Protein AF-A0A925ZCJ2-F1 (afdb_monomer_lite)

Radius of gyration: 28.75 Å; chains: 1; bounding box: 56×49×77 Å

Structure (mmCIF, N/CA/C/O backbone):
data_AF-A0A925ZCJ2-F1
#
_entry.id   AF-A0A925ZCJ2-F1
#
loop_
_atom_site.group_PDB
_atom_site.id
_atom_site.type_symbol
_atom_site.label_atom_id
_atom_site.label_alt_id
_atom_site.label_comp_id
_atom_site.label_asym_id
_atom_site.label_entity_id
_atom_site.label_seq_id
_atom_site.pdbx_PDB_ins_code
_atom_site.Cartn_x
_atom_site.Cartn_y
_atom_site.Cartn_z
_atom_site.occupancy
_atom_site.B_iso_or_equiv
_atom_site.auth_seq_id
_atom_site.auth_comp_id
_atom_site.auth_asym_id
_atom_site.auth_atom_id
_atom_site.pdbx_PDB_model_num
ATOM 1 N N . MET A 1 1 ? 14.638 24.422 -29.927 1.00 59.47 1 MET A N 1
ATOM 2 C CA . MET A 1 1 ? 13.728 24.172 -28.783 1.00 59.47 1 MET A CA 1
ATOM 3 C C . MET A 1 1 ? 13.793 22.685 -28.442 1.00 59.47 1 MET A C 1
ATOM 5 O O . MET A 1 1 ? 13.701 21.892 -29.363 1.00 59.47 1 MET A O 1
ATOM 9 N N . ALA A 1 2 ? 14.030 22.283 -27.188 1.00 73.12 2 ALA A N 1
ATOM 10 C CA . ALA A 1 2 ? 14.124 20.857 -26.833 1.00 73.12 2 ALA A CA 1
ATOM 11 C C . ALA A 1 2 ? 12.734 20.198 -26.774 1.00 73.12 2 ALA A C 1
ATOM 13 O O . ALA A 1 2 ? 11.777 20.818 -26.302 1.00 73.12 2 ALA A O 1
ATOM 14 N N . LEU A 1 3 ? 12.613 18.951 -27.239 1.00 74.00 3 LEU A N 1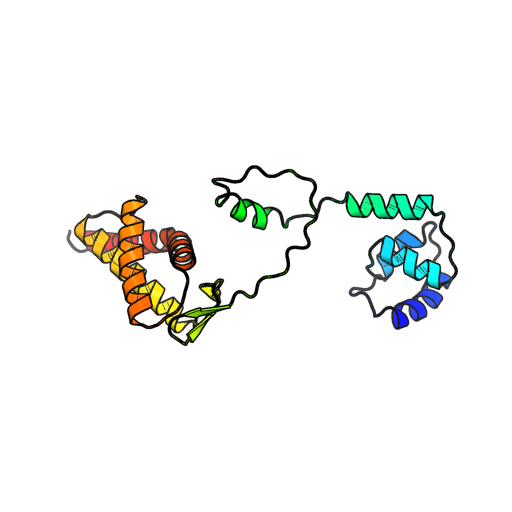
ATOM 15 C CA . LEU A 1 3 ? 11.340 18.230 -27.234 1.00 74.00 3 LEU A CA 1
ATOM 16 C C . LEU A 1 3 ? 10.954 17.793 -25.815 1.00 74.00 3 LEU A C 1
ATOM 18 O O . LEU A 1 3 ? 11.765 17.249 -25.070 1.00 74.00 3 LEU A O 1
ATOM 22 N N . LYS A 1 4 ? 9.675 17.980 -25.460 1.00 72.69 4 LYS A N 1
ATOM 23 C CA . LYS A 1 4 ? 9.116 17.566 -24.157 1.00 72.69 4 LYS A CA 1
ATOM 24 C C . LYS A 1 4 ? 8.968 16.045 -24.017 1.00 72.69 4 LYS A C 1
ATOM 26 O O . LYS A 1 4 ? 8.932 15.538 -22.901 1.00 72.69 4 LYS A O 1
ATOM 31 N N . LYS A 1 5 ? 8.835 15.320 -25.134 1.00 83.44 5 LYS A N 1
ATOM 32 C CA . LYS A 1 5 ? 8.698 13.857 -25.184 1.00 83.44 5 LYS A CA 1
ATOM 33 C C . LYS A 1 5 ? 9.512 13.298 -26.346 1.00 83.44 5 LYS A C 1
ATOM 35 O O . LYS A 1 5 ? 9.531 13.893 -27.422 1.00 83.44 5 LYS A O 1
ATOM 40 N N . THR A 1 6 ? 10.136 12.144 -26.136 1.00 87.88 6 THR A N 1
ATOM 41 C CA . THR A 1 6 ? 10.917 11.448 -27.162 1.00 87.88 6 THR A CA 1
ATOM 42 C C . THR A 1 6 ? 9.988 10.868 -28.243 1.00 87.88 6 THR A C 1
ATOM 44 O O . THR A 1 6 ? 9.155 10.018 -27.923 1.00 87.88 6 THR A O 1
ATOM 47 N N . PRO A 1 7 ? 10.104 11.282 -29.520 1.00 87.88 7 PRO A N 1
ATOM 48 C CA . PRO A 1 7 ? 9.299 10.724 -30.607 1.00 87.88 7 PRO A CA 1
ATOM 49 C C . PRO A 1 7 ? 9.749 9.295 -30.972 1.00 87.88 7 PRO A C 1
ATOM 51 O O . PRO A 1 7 ? 10.899 8.943 -30.697 1.00 87.88 7 PRO A O 1
ATOM 54 N N . PRO A 1 8 ? 8.902 8.475 -31.630 1.00 92.12 8 PRO A N 1
ATOM 55 C CA . PRO A 1 8 ? 9.281 7.150 -32.133 1.00 92.12 8 PRO A CA 1
ATOM 56 C C . PRO A 1 8 ? 10.523 7.195 -33.035 1.00 92.12 8 PRO A C 1
ATOM 58 O O . PRO A 1 8 ? 10.727 8.172 -33.754 1.00 92.12 8 PRO A O 1
ATOM 61 N N . ARG A 1 9 ? 11.342 6.133 -33.021 1.00 89.81 9 ARG A N 1
ATOM 62 C CA . ARG A 1 9 ? 12.686 6.120 -33.637 1.00 89.81 9 ARG A CA 1
ATOM 63 C C . ARG A 1 9 ? 12.694 6.528 -35.113 1.00 89.81 9 ARG A C 1
ATOM 65 O O . ARG A 1 9 ? 13.485 7.381 -35.483 1.00 89.81 9 ARG A O 1
ATOM 72 N N . ILE A 1 10 ? 11.777 6.000 -35.925 1.00 90.69 10 ILE A N 1
ATOM 73 C CA . ILE A 1 10 ? 11.681 6.321 -37.363 1.00 90.69 10 ILE A CA 1
ATOM 74 C C . ILE A 1 10 ? 11.451 7.824 -37.579 1.00 90.69 10 ILE A C 1
ATOM 76 O O . ILE A 1 10 ? 12.221 8.488 -38.270 1.00 90.69 10 ILE A O 1
ATOM 80 N N . LYS A 1 11 ? 10.440 8.385 -36.905 1.00 90.69 11 LYS A N 1
ATOM 81 C CA . LYS A 1 11 ? 10.115 9.818 -36.969 1.00 90.69 11 LYS A CA 1
ATOM 82 C C . LYS A 1 11 ? 11.255 10.682 -36.421 1.00 90.69 11 LYS A C 1
ATOM 84 O O . LYS A 1 11 ? 11.536 11.756 -36.941 1.00 90.69 11 LYS A O 1
ATOM 89 N N . ARG A 1 12 ? 11.942 10.200 -35.383 1.00 94.06 12 ARG A N 1
ATOM 90 C CA . ARG A 1 12 ? 13.103 10.866 -34.788 1.00 94.06 12 ARG A CA 1
ATOM 91 C C . ARG A 1 12 ? 14.279 10.957 -35.758 1.00 94.06 12 ARG A C 1
ATOM 93 O O . ARG A 1 12 ? 14.866 12.024 -35.850 1.00 94.06 12 ARG A O 1
ATOM 100 N N . LEU A 1 13 ? 14.583 9.892 -36.502 1.00 92.94 13 LEU A N 1
ATOM 101 C CA . LEU A 1 13 ? 15.662 9.874 -37.498 1.00 92.94 13 LEU A CA 1
ATOM 102 C C . LEU A 1 13 ? 15.383 10.818 -38.680 1.00 92.94 13 LEU A C 1
ATOM 104 O O . LEU A 1 13 ? 16.304 11.444 -39.192 1.00 92.94 13 LEU A O 1
ATOM 108 N N . GLN A 1 14 ? 14.119 10.979 -39.083 1.00 92.00 14 GLN A N 1
ATOM 109 C CA . GLN A 1 14 ? 13.734 11.965 -40.102 1.00 92.00 14 GLN A CA 1
ATOM 110 C C . GLN A 1 14 ? 13.961 13.402 -39.609 1.00 92.00 14 GLN A C 1
ATOM 112 O O . GLN A 1 14 ? 14.621 14.191 -40.280 1.00 92.00 14 GLN A O 1
ATOM 117 N N . LEU A 1 15 ? 13.481 13.722 -38.402 1.00 92.25 15 LEU A N 1
ATOM 118 C CA . LEU A 1 15 ? 13.689 15.034 -37.775 1.00 92.25 15 LEU A CA 1
ATOM 119 C C . LEU A 1 15 ? 15.168 15.308 -37.480 1.00 92.25 15 LEU A C 1
ATOM 121 O O . LEU A 1 15 ? 15.615 16.449 -37.543 1.00 92.25 15 LEU A O 1
ATOM 125 N N . ALA A 1 16 ? 15.924 14.261 -37.158 1.00 93.25 16 ALA A N 1
ATOM 126 C CA . ALA A 1 16 ? 17.346 14.336 -36.885 1.00 93.25 16 ALA A CA 1
ATOM 127 C C . ALA A 1 16 ? 18.136 14.866 -38.074 1.00 93.25 16 ALA A C 1
ATOM 129 O O . ALA A 1 16 ? 18.959 15.744 -37.870 1.00 93.25 16 ALA A O 1
ATOM 130 N N . LYS A 1 17 ? 17.861 14.396 -39.296 1.00 92.56 17 LYS A N 1
ATOM 131 C CA . LYS A 1 17 ? 18.559 14.870 -40.503 1.00 92.56 17 LYS A CA 1
ATOM 132 C C . LYS A 1 17 ? 18.449 16.389 -40.666 1.00 92.56 17 LYS A C 1
ATOM 134 O O . LYS A 1 17 ? 19.455 17.055 -40.870 1.00 92.56 17 LYS A O 1
ATOM 139 N N . ILE A 1 18 ? 17.241 16.924 -40.482 1.00 92.06 18 ILE A N 1
ATOM 140 C CA . ILE A 1 18 ? 16.954 18.366 -40.561 1.00 92.06 18 ILE A CA 1
ATOM 141 C C . ILE A 1 18 ? 17.614 19.119 -39.399 1.00 92.06 18 ILE A C 1
ATOM 143 O O . ILE A 1 18 ? 18.181 20.193 -39.568 1.00 92.06 18 ILE A O 1
ATOM 147 N N . TRP A 1 19 ? 17.543 18.562 -38.191 1.00 93.69 19 TRP A N 1
ATOM 148 C CA . TRP A 1 19 ? 18.105 19.214 -37.014 1.00 93.69 19 TRP A CA 1
ATOM 149 C C . TRP A 1 19 ? 19.635 19.281 -37.067 1.00 93.69 19 TRP A C 1
ATOM 151 O O . TRP A 1 19 ? 20.215 20.316 -36.748 1.00 93.69 19 TRP A O 1
ATOM 161 N N . ILE A 1 20 ? 20.277 18.203 -37.516 1.00 91.88 20 ILE A N 1
ATOM 162 C CA . ILE A 1 20 ? 21.730 18.089 -37.650 1.00 91.88 20 ILE A CA 1
ATOM 163 C C . ILE A 1 20 ? 22.272 19.134 -38.628 1.00 91.88 20 ILE A C 1
ATOM 165 O O . ILE A 1 20 ? 23.260 19.780 -38.304 1.00 91.88 20 ILE A O 1
ATOM 169 N N . SER A 1 21 ? 21.600 19.384 -39.760 1.00 90.69 21 SER A N 1
ATOM 170 C CA . SER A 1 21 ? 22.031 20.433 -40.701 1.00 90.69 21 SER A CA 1
ATOM 171 C C . SER A 1 21 ? 21.962 21.847 -40.116 1.00 90.69 21 SER A C 1
ATOM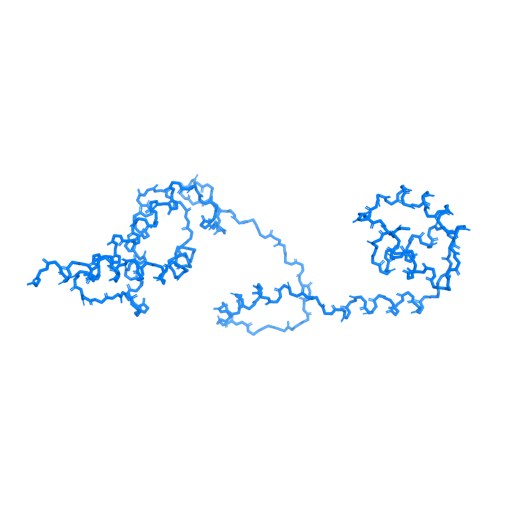 173 O O . SER A 1 21 ? 22.625 22.750 -40.608 1.00 90.69 21 SER A O 1
ATOM 175 N N . THR A 1 22 ? 21.169 22.049 -39.061 1.00 92.06 22 THR A N 1
ATOM 176 C CA . THR A 1 22 ? 21.052 23.334 -38.348 1.00 92.06 22 THR A CA 1
ATOM 177 C C . THR A 1 22 ? 21.878 23.393 -37.060 1.00 92.06 22 THR A C 1
ATOM 179 O O . THR A 1 22 ? 21.855 24.402 -36.356 1.00 92.06 22 THR A O 1
ATOM 182 N N . TYR A 1 23 ? 22.572 22.311 -36.700 1.00 92.50 23 TYR A N 1
ATOM 183 C CA . TYR A 1 23 ? 23.291 22.205 -35.437 1.00 92.50 23 TYR A CA 1
ATOM 184 C C . TYR A 1 23 ? 24.724 22.728 -35.571 1.00 92.50 23 TYR A C 1
ATOM 186 O O . TYR A 1 23 ? 25.519 22.191 -36.330 1.00 92.50 23 TYR A O 1
ATOM 194 N N . THR A 1 24 ? 25.066 23.749 -34.785 1.00 90.38 24 THR A N 1
ATOM 195 C CA . THR A 1 24 ? 26.381 24.420 -34.804 1.00 90.38 24 THR A CA 1
ATOM 196 C C . THR A 1 24 ? 27.246 24.111 -33.577 1.00 90.38 24 THR A C 1
ATOM 198 O O . THR A 1 24 ? 28.268 24.753 -33.358 1.00 90.38 24 THR A O 1
ATOM 201 N N . GLY A 1 25 ? 26.826 23.169 -32.727 1.00 88.44 25 GLY A N 1
ATOM 202 C CA . GLY A 1 25 ? 27.555 22.832 -31.505 1.00 88.44 25 GLY A CA 1
ATOM 203 C C . GLY A 1 25 ? 28.652 21.789 -31.722 1.00 88.44 25 GLY A C 1
ATOM 204 O O . GLY A 1 25 ? 28.561 20.945 -32.605 1.00 88.44 25 GLY A O 1
ATOM 205 N N . GLU A 1 26 ? 29.659 21.808 -30.852 1.00 87.62 26 GLU A N 1
ATOM 206 C CA . GLU A 1 26 ? 30.828 20.919 -30.929 1.00 87.62 26 GLU A CA 1
ATOM 207 C C . GLU A 1 26 ? 30.498 19.456 -30.579 1.00 87.62 26 GLU A C 1
ATOM 209 O O . GLU A 1 26 ? 30.944 18.521 -31.238 1.00 87.62 26 GLU A O 1
ATOM 214 N N . ASN A 1 27 ? 29.662 19.225 -29.558 1.00 91.44 27 ASN A N 1
ATOM 215 C CA . ASN A 1 27 ? 29.336 17.873 -29.098 1.00 91.44 27 ASN A CA 1
ATOM 216 C C . ASN A 1 27 ? 27.945 17.428 -29.562 1.00 91.44 27 ASN A C 1
ATOM 218 O O . ASN A 1 27 ? 26.940 17.604 -28.857 1.00 91.44 27 ASN A O 1
ATOM 222 N N . ILE A 1 28 ? 27.907 16.779 -30.727 1.00 91.06 28 ILE A N 1
ATOM 223 C CA . ILE A 1 28 ? 26.666 16.321 -31.355 1.00 91.06 28 ILE A CA 1
ATOM 224 C C . ILE A 1 28 ? 25.881 15.327 -30.492 1.00 91.06 28 ILE A C 1
ATOM 226 O O . ILE A 1 28 ? 24.660 15.428 -30.416 1.00 91.06 28 ILE A O 1
ATOM 230 N N . VAL A 1 29 ? 26.543 14.437 -29.745 1.00 91.56 29 VAL A N 1
ATOM 231 C CA . VAL A 1 29 ? 25.878 13.457 -28.865 1.00 91.56 29 VAL A CA 1
ATOM 232 C C . VAL A 1 29 ? 25.142 14.162 -27.725 1.00 91.56 29 VAL A C 1
ATOM 234 O O . VAL A 1 29 ? 23.976 13.868 -27.444 1.00 91.56 29 VAL A O 1
ATOM 237 N N . LYS A 1 30 ? 25.797 15.138 -27.086 1.00 92.69 30 LYS A N 1
ATOM 238 C CA . LYS A 1 30 ? 25.223 15.950 -26.004 1.00 92.69 30 LYS A CA 1
ATOM 239 C C . LYS A 1 30 ? 24.071 16.814 -26.516 1.00 92.69 30 LYS A C 1
ATOM 241 O O . LYS A 1 30 ? 23.025 16.879 -25.862 1.00 92.69 30 LYS A O 1
ATOM 246 N N . GLY A 1 31 ? 24.244 17.444 -27.678 1.00 92.38 31 GLY A N 1
ATOM 247 C CA . GLY A 1 31 ? 23.210 18.240 -28.337 1.00 92.38 31 GLY A CA 1
ATOM 248 C C . GLY A 1 31 ? 21.986 17.402 -28.701 1.00 92.38 31 GLY A C 1
ATOM 249 O O . GLY A 1 31 ? 20.870 17.730 -28.298 1.00 92.38 31 GLY A O 1
ATOM 250 N N . TYR A 1 32 ? 22.204 16.275 -29.374 1.00 93.75 32 TYR A N 1
ATOM 251 C CA . TYR A 1 32 ? 21.161 15.363 -29.836 1.00 93.75 32 TYR A CA 1
ATOM 252 C C . TYR A 1 32 ? 20.366 14.775 -28.671 1.00 93.75 32 TYR A C 1
ATOM 254 O O . TYR A 1 32 ? 19.132 14.811 -28.656 1.00 93.75 32 TYR A O 1
ATOM 262 N N . LYS A 1 33 ? 21.074 14.311 -27.633 1.00 93.62 33 LYS A N 1
ATOM 263 C CA . LYS A 1 33 ? 20.476 13.842 -26.382 1.00 93.62 33 LYS A CA 1
ATOM 264 C C . LYS A 1 33 ? 19.534 14.886 -25.786 1.00 93.62 33 LYS A C 1
ATOM 266 O O . LYS A 1 33 ? 18.423 14.544 -25.381 1.00 93.62 33 LYS A O 1
ATOM 271 N N . LYS A 1 34 ? 19.983 16.141 -25.708 1.00 91.81 34 LYS A N 1
ATOM 272 C CA . LYS A 1 34 ? 19.203 17.245 -25.136 1.00 91.81 34 LYS A CA 1
ATOM 273 C C . LYS A 1 34 ? 18.008 17.599 -26.019 1.00 91.81 34 LYS A C 1
ATOM 275 O O . LYS A 1 34 ? 16.929 17.854 -25.495 1.00 91.81 34 LYS A O 1
ATOM 280 N N . HIS A 1 35 ? 18.184 17.589 -27.337 1.00 90.06 35 HIS A N 1
ATOM 281 C CA . HIS A 1 35 ? 17.141 17.949 -28.290 1.00 90.06 35 HIS A CA 1
ATOM 282 C C . HIS A 1 35 ? 15.998 16.922 -28.330 1.00 90.06 35 HIS A C 1
ATOM 284 O O . HIS A 1 35 ? 14.829 17.308 -28.335 1.00 90.06 35 HIS A O 1
ATOM 290 N N . PHE A 1 36 ? 16.326 15.626 -28.283 1.00 92.12 36 PHE A N 1
ATOM 291 C CA . PHE A 1 36 ? 15.362 14.521 -28.383 1.00 92.12 36 PHE A CA 1
ATOM 292 C C . PHE A 1 36 ? 15.027 13.829 -27.050 1.00 92.12 36 PHE A C 1
ATOM 294 O O . PHE A 1 36 ? 14.306 12.827 -27.046 1.00 92.12 36 PHE A O 1
ATOM 301 N N . ALA A 1 37 ? 15.525 14.353 -25.926 1.00 89.00 37 ALA A N 1
ATOM 302 C CA . ALA A 1 37 ? 15.328 13.804 -24.582 1.00 89.00 37 ALA A CA 1
ATOM 303 C C . ALA A 1 37 ? 15.716 12.312 -24.466 1.00 89.00 37 ALA A C 1
ATOM 305 O O . ALA A 1 37 ? 14.941 11.489 -23.986 1.00 89.00 37 ALA A O 1
ATOM 306 N N . LEU A 1 38 ? 16.909 11.947 -24.946 1.00 90.06 38 LEU A N 1
ATOM 307 C CA . LEU A 1 38 ? 17.404 10.562 -24.952 1.00 90.06 38 LEU A CA 1
ATOM 308 C C . LEU A 1 38 ? 18.366 10.256 -23.790 1.00 90.06 38 LEU A C 1
ATOM 310 O O . LEU A 1 38 ? 18.769 11.128 -23.017 1.00 90.06 38 LEU A O 1
ATOM 314 N N . THR A 1 39 ? 18.768 8.991 -23.671 1.00 90.12 39 THR A N 1
ATOM 315 C CA . THR A 1 39 ? 19.992 8.614 -22.948 1.00 90.12 39 THR A CA 1
ATOM 316 C C . THR A 1 39 ? 21.216 8.839 -23.848 1.00 90.12 39 THR A C 1
ATOM 318 O O . THR A 1 39 ? 21.068 8.844 -25.073 1.00 90.12 39 THR A O 1
ATOM 321 N N . PRO A 1 40 ? 22.431 9.020 -23.292 1.00 89.88 40 PRO A N 1
ATOM 322 C CA . PRO A 1 40 ? 23.661 9.133 -24.084 1.00 89.88 40 PRO A CA 1
ATOM 323 C C . PRO A 1 40 ? 23.836 7.972 -25.072 1.00 89.88 40 PRO A C 1
ATOM 325 O O . PRO A 1 40 ? 24.052 8.200 -26.257 1.00 89.88 40 PRO A O 1
ATOM 328 N N . LEU A 1 41 ? 23.613 6.735 -24.614 1.00 90.25 41 LEU A N 1
ATOM 329 C CA . LEU A 1 41 ? 23.671 5.537 -25.458 1.00 90.25 41 LEU A CA 1
ATOM 330 C C . LEU A 1 41 ? 22.601 5.525 -26.556 1.00 90.25 41 LEU A C 1
ATOM 332 O O . LEU A 1 41 ? 22.853 5.053 -27.662 1.00 90.25 41 LEU A O 1
ATOM 336 N N . GLY A 1 42 ? 21.401 6.035 -26.266 1.00 90.75 42 GLY A N 1
ATOM 337 C CA . GLY A 1 42 ? 20.334 6.157 -27.258 1.00 90.75 42 GLY A CA 1
ATOM 338 C C . GLY A 1 42 ? 20.672 7.164 -28.358 1.00 90.75 42 GLY A C 1
ATOM 339 O O . GLY A 1 42 ? 20.398 6.898 -29.523 1.00 90.75 42 GLY A O 1
ATOM 340 N N . ALA A 1 43 ? 21.303 8.284 -27.996 1.00 92.94 43 ALA A N 1
ATOM 341 C CA . ALA A 1 43 ? 21.765 9.284 -28.955 1.00 92.94 43 ALA A CA 1
ATOM 342 C C . ALA A 1 43 ? 22.869 8.729 -29.869 1.00 92.94 43 ALA A C 1
ATOM 344 O O . ALA A 1 43 ? 22.767 8.871 -31.082 1.00 92.94 43 ALA A O 1
ATOM 345 N N . ILE A 1 44 ? 23.862 8.030 -29.307 1.00 92.50 44 ILE A N 1
ATOM 346 C CA . ILE A 1 44 ? 24.949 7.398 -30.076 1.00 92.50 44 ILE A CA 1
ATOM 347 C C . ILE A 1 44 ? 24.392 6.405 -31.102 1.00 92.50 44 ILE A C 1
ATOM 349 O O . ILE A 1 44 ? 24.723 6.493 -32.277 1.00 92.50 44 ILE A O 1
ATOM 353 N N . LYS A 1 45 ? 23.484 5.510 -30.691 1.00 92.44 45 LYS A N 1
ATOM 354 C CA . LYS A 1 45 ? 22.879 4.520 -31.600 1.00 92.44 45 LYS A CA 1
ATOM 355 C C . LYS A 1 45 ? 22.100 5.150 -32.752 1.00 92.44 45 LYS A C 1
ATOM 357 O O . LYS A 1 45 ? 22.022 4.564 -33.825 1.00 92.44 45 LYS A O 1
ATOM 362 N N . ASP A 1 46 ? 21.443 6.280 -32.519 1.00 92.12 46 ASP A N 1
ATOM 363 C CA . ASP A 1 46 ? 20.709 6.980 -33.575 1.00 92.12 46 ASP A CA 1
ATOM 364 C C . ASP A 1 46 ? 21.655 7.726 -34.518 1.00 92.12 46 ASP A C 1
ATOM 366 O O . ASP A 1 46 ? 21.421 7.727 -35.721 1.00 92.12 46 ASP A O 1
ATOM 370 N N . LEU A 1 47 ? 22.741 8.296 -33.996 1.00 92.75 47 LEU A N 1
ATOM 371 C CA . LEU A 1 47 ? 23.777 8.945 -34.798 1.00 92.75 47 LEU A CA 1
ATOM 372 C C . LEU A 1 47 ? 24.561 7.926 -35.646 1.00 92.75 47 LEU A C 1
ATOM 374 O O . LEU A 1 47 ? 24.795 8.190 -36.820 1.00 92.75 47 LEU A O 1
ATOM 378 N N . GLN A 1 48 ? 24.840 6.727 -35.124 1.00 93.56 48 GLN A N 1
ATOM 379 C CA . GLN A 1 48 ? 25.414 5.617 -35.901 1.00 93.56 48 GLN A CA 1
ATOM 380 C C . GLN A 1 48 ? 24.525 5.213 -37.084 1.00 93.56 48 GLN A C 1
ATOM 382 O O . GLN A 1 48 ? 25.016 5.024 -38.191 1.00 93.56 48 GLN A O 1
ATOM 387 N N . LEU A 1 49 ? 23.200 5.154 -36.894 1.00 91.25 49 LEU A N 1
ATOM 388 C CA . LEU A 1 49 ? 22.258 4.890 -37.994 1.00 91.25 49 LEU A CA 1
ATOM 389 C C . LEU A 1 49 ? 22.208 6.009 -39.044 1.00 91.25 49 LEU A C 1
ATOM 391 O O . LEU A 1 49 ? 21.716 5.788 -40.148 1.00 91.25 49 LEU A O 1
ATOM 395 N N . LEU A 1 50 ? 22.662 7.210 -38.693 1.00 89.75 50 LEU A N 1
ATOM 396 C CA . LEU A 1 50 ? 22.761 8.354 -39.595 1.00 89.75 50 LEU A CA 1
ATOM 397 C C . LEU A 1 50 ? 24.155 8.476 -40.230 1.00 89.75 50 LEU A C 1
ATOM 399 O O . LEU A 1 50 ? 24.379 9.432 -40.966 1.00 89.75 50 LEU A O 1
ATOM 403 N N . GLY A 1 51 ? 25.052 7.515 -39.976 1.00 90.00 51 GLY A N 1
ATOM 404 C CA . GLY A 1 51 ? 26.389 7.449 -40.568 1.00 90.00 51 GLY A CA 1
ATOM 405 C C . GLY A 1 51 ? 27.490 8.138 -39.760 1.00 90.00 51 GLY A C 1
ATOM 406 O O . GLY A 1 51 ? 28.566 8.361 -40.296 1.00 90.00 51 GLY A O 1
ATOM 407 N N . TYR A 1 52 ? 27.247 8.492 -38.493 1.00 90.69 52 TYR A N 1
ATOM 408 C CA . TYR A 1 52 ? 28.290 9.039 -37.621 1.00 90.69 52 TYR A CA 1
ATOM 409 C C . TYR A 1 52 ? 29.076 7.923 -36.942 1.00 90.69 52 TYR A C 1
ATOM 411 O O . TYR A 1 52 ? 28.505 7.089 -36.231 1.00 90.69 52 TYR A O 1
ATOM 419 N N . GLU A 1 53 ? 30.392 7.956 -37.109 1.00 86.94 53 GLU A N 1
ATOM 420 C CA . GLU A 1 53 ? 31.304 7.025 -36.459 1.00 86.94 53 GLU A CA 1
ATOM 421 C C . GLU A 1 53 ? 31.739 7.560 -35.092 1.00 86.94 53 GLU A C 1
ATOM 423 O O . GLU A 1 53 ? 32.000 8.749 -34.905 1.00 86.94 53 GLU A O 1
ATOM 428 N N . PHE A 1 54 ? 31.790 6.662 -34.112 1.00 88.56 54 PHE A N 1
ATOM 429 C CA . PHE A 1 54 ? 32.283 6.936 -32.768 1.00 88.56 54 PHE A CA 1
ATOM 430 C C . PHE A 1 54 ? 33.314 5.871 -32.431 1.00 88.56 54 PHE A C 1
ATOM 432 O O . PHE A 1 54 ? 33.091 4.700 -32.739 1.00 88.56 54 PHE A O 1
ATOM 439 N N . THR A 1 55 ? 34.404 6.260 -31.772 1.00 89.25 55 THR A N 1
ATOM 440 C CA . THR A 1 55 ? 35.411 5.300 -31.315 1.00 89.25 55 THR A CA 1
ATOM 441 C C . THR A 1 55 ? 34.794 4.325 -30.316 1.00 89.25 55 THR A C 1
ATOM 443 O O . THR A 1 55 ? 33.972 4.706 -29.475 1.00 89.25 55 THR A O 1
ATOM 446 N N . GLU A 1 56 ? 35.175 3.051 -30.404 1.00 82.50 56 GLU A N 1
ATOM 447 C CA . GLU A 1 56 ? 34.650 2.007 -29.516 1.00 82.50 56 GLU A CA 1
ATOM 448 C C . GLU A 1 56 ? 34.922 2.343 -28.046 1.00 82.50 56 GLU A C 1
ATOM 450 O O . GLU A 1 56 ? 34.013 2.260 -27.218 1.00 82.50 56 GLU A O 1
ATOM 455 N N . GLU A 1 57 ? 36.108 2.883 -27.757 1.00 86.56 57 GLU A N 1
ATOM 456 C CA . GLU A 1 57 ? 36.499 3.394 -26.440 1.00 86.56 57 GLU A CA 1
ATOM 457 C C . GLU A 1 57 ? 35.525 4.457 -25.909 1.00 86.56 57 GLU A C 1
ATOM 459 O O . GLU A 1 57 ? 35.091 4.402 -24.757 1.00 86.56 57 GLU A O 1
ATOM 464 N N . TYR A 1 58 ? 35.118 5.414 -26.749 1.00 88.25 58 TYR A N 1
ATOM 465 C CA . TYR A 1 58 ? 34.164 6.454 -26.361 1.00 88.25 58 TYR A CA 1
ATOM 466 C C . TYR A 1 58 ? 32.789 5.858 -26.042 1.00 88.25 58 TYR A C 1
ATOM 468 O O . TYR A 1 58 ? 32.148 6.219 -25.050 1.00 88.25 58 TYR A O 1
ATOM 476 N N . VAL A 1 59 ? 32.333 4.903 -26.853 1.00 86.62 59 VAL A N 1
ATOM 477 C CA . VAL A 1 59 ? 31.062 4.208 -26.623 1.00 86.62 59 VAL A CA 1
ATOM 478 C C . VAL A 1 59 ? 31.105 3.419 -25.312 1.00 86.62 59 VAL A C 1
ATOM 480 O O . VAL A 1 59 ? 30.122 3.418 -24.564 1.00 86.62 59 VAL A O 1
ATOM 483 N N . GLU A 1 60 ? 32.224 2.772 -25.002 1.00 86.12 60 GLU A N 1
ATOM 484 C CA . GLU A 1 60 ? 32.426 2.027 -23.759 1.00 86.12 60 GLU A CA 1
ATOM 485 C C . GLU A 1 60 ? 32.476 2.925 -22.526 1.00 86.12 60 GLU A C 1
ATOM 487 O O . GLU A 1 60 ? 31.766 2.652 -21.557 1.00 86.12 60 GLU A O 1
ATOM 492 N N . GLN A 1 61 ? 33.191 4.049 -22.576 1.00 86.69 61 GLN A N 1
ATOM 493 C CA . GLN A 1 61 ? 33.187 5.048 -21.502 1.00 86.69 61 GLN A CA 1
ATOM 494 C C . GLN A 1 61 ? 31.765 5.561 -21.211 1.00 86.69 61 GLN A C 1
ATOM 496 O O . GLN A 1 61 ? 31.346 5.700 -20.053 1.00 86.69 61 GLN A O 1
ATOM 501 N N . VAL A 1 62 ? 30.964 5.783 -22.257 1.00 86.25 62 VAL A N 1
ATOM 502 C CA . VAL A 1 62 ? 29.559 6.193 -22.113 1.00 86.25 62 VAL A CA 1
ATOM 503 C C . VAL A 1 62 ? 28.691 5.061 -21.543 1.00 86.25 62 VAL A C 1
ATOM 505 O O . VAL A 1 62 ? 27.794 5.323 -20.739 1.00 86.25 62 VAL A O 1
ATOM 508 N N . LYS A 1 63 ? 28.954 3.794 -21.893 1.00 87.00 63 LYS A N 1
ATOM 509 C CA . LYS A 1 63 ? 28.272 2.637 -21.282 1.00 87.00 63 LYS A CA 1
ATOM 510 C C . LYS A 1 63 ? 28.594 2.537 -19.791 1.00 87.00 63 LYS A C 1
ATOM 512 O O . LYS A 1 63 ? 27.671 2.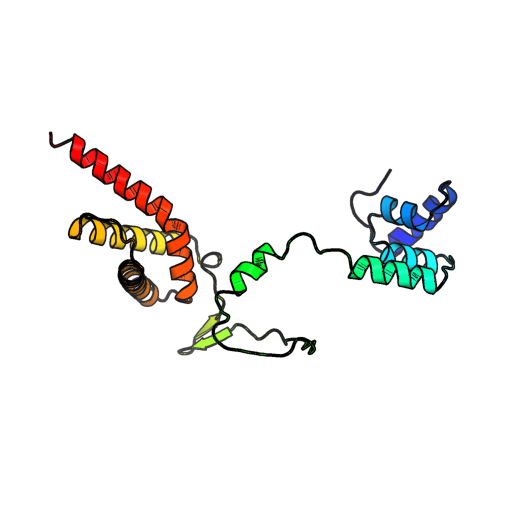436 -18.983 1.00 87.00 63 LYS A O 1
ATOM 517 N N . MET A 1 64 ? 29.876 2.602 -19.432 1.00 79.62 64 MET A N 1
ATOM 518 C CA . MET A 1 64 ? 30.347 2.491 -18.049 1.00 79.62 64 MET A CA 1
ATOM 519 C C . MET A 1 64 ? 29.799 3.617 -17.168 1.00 79.62 64 MET A C 1
ATOM 521 O O . MET A 1 64 ? 29.314 3.362 -16.067 1.00 79.62 64 MET A O 1
ATOM 525 N N . SER A 1 65 ? 29.776 4.856 -17.666 1.00 81.19 65 SER A N 1
ATOM 526 C CA . SER A 1 65 ? 29.217 5.996 -16.924 1.00 81.19 65 SER A CA 1
ATOM 527 C C . SER A 1 65 ? 27.699 5.917 -16.707 1.00 81.19 65 SER A C 1
ATOM 529 O O . SER A 1 65 ? 27.205 6.388 -15.682 1.00 81.19 65 SER A O 1
ATOM 531 N N . GLU A 1 66 ? 26.941 5.292 -17.613 1.00 77.75 66 GLU A N 1
ATOM 532 C CA . GLU A 1 66 ? 25.502 5.056 -17.419 1.00 77.75 66 GLU A CA 1
ATOM 533 C C . GLU A 1 66 ? 25.222 3.902 -16.440 1.00 77.75 66 GLU A C 1
ATOM 535 O O . GLU A 1 66 ? 24.240 3.970 -15.699 1.00 77.75 66 GLU A O 1
ATOM 540 N N . ILE A 1 67 ? 26.081 2.874 -16.397 1.00 75.44 67 ILE A N 1
ATOM 541 C CA . ILE A 1 67 ? 25.995 1.761 -15.431 1.00 75.44 67 ILE A CA 1
ATOM 542 C C . ILE A 1 67 ? 26.313 2.250 -14.013 1.00 75.44 67 ILE A C 1
ATOM 544 O O . ILE A 1 67 ? 25.566 1.959 -13.079 1.00 75.44 67 ILE A O 1
ATOM 548 N N . ASN A 1 68 ? 27.374 3.047 -13.872 1.00 73.56 68 ASN A N 1
ATOM 549 C CA . ASN A 1 68 ? 27.845 3.585 -12.593 1.00 73.56 68 ASN A CA 1
ATOM 550 C C . ASN A 1 68 ? 27.012 4.771 -12.088 1.00 73.56 68 ASN A C 1
ATOM 552 O O . ASN A 1 68 ? 27.277 5.317 -11.016 1.00 73.56 68 ASN A O 1
ATOM 556 N N . LYS A 1 69 ? 25.991 5.194 -12.841 1.00 71.19 69 LYS A N 1
ATOM 557 C CA . LYS A 1 69 ? 25.106 6.275 -12.426 1.00 71.19 69 LYS A CA 1
ATOM 558 C C . LYS A 1 69 ? 24.277 5.816 -11.223 1.00 71.19 69 LYS A C 1
ATOM 560 O O . LYS A 1 69 ? 23.465 4.896 -11.370 1.00 71.19 69 LYS A O 1
ATOM 565 N N . PRO A 1 70 ? 24.391 6.470 -10.051 1.00 59.59 70 PRO A N 1
ATOM 566 C CA . PRO A 1 70 ? 23.572 6.110 -8.905 1.00 59.59 70 PRO A CA 1
ATOM 567 C C . PRO A 1 70 ? 22.099 6.277 -9.285 1.00 59.59 70 PRO A C 1
ATOM 569 O O . PRO A 1 70 ? 21.640 7.370 -9.641 1.00 59.59 70 PRO A O 1
ATOM 572 N N . LYS A 1 71 ? 21.345 5.173 -9.250 1.00 58.06 71 LYS A N 1
ATOM 573 C CA . LYS A 1 71 ? 19.895 5.187 -9.455 1.00 58.06 71 LYS A CA 1
ATOM 574 C C . LYS A 1 71 ? 19.284 5.994 -8.310 1.00 58.06 71 LYS A C 1
ATOM 576 O O . LYS A 1 71 ? 19.164 5.493 -7.196 1.00 58.06 71 LYS A O 1
ATOM 581 N N . LYS A 1 72 ? 18.911 7.254 -8.558 1.00 49.75 72 LYS A N 1
ATOM 582 C CA . LYS A 1 72 ? 18.192 8.081 -7.578 1.00 49.75 72 LYS A CA 1
ATOM 583 C C . LYS A 1 72 ? 16.872 7.380 -7.196 1.00 49.75 72 LYS A C 1
ATOM 585 O O . LYS A 1 72 ? 15.933 7.377 -7.982 1.00 49.75 72 LYS A O 1
ATOM 590 N N . LYS A 1 73 ? 16.865 6.778 -5.998 1.00 44.97 73 LYS A N 1
ATOM 591 C CA . LYS A 1 73 ? 15.731 6.312 -5.173 1.00 44.97 73 LYS A CA 1
ATOM 592 C C . LYS A 1 73 ? 14.715 5.348 -5.820 1.00 44.97 73 LYS A C 1
ATOM 594 O O . LYS A 1 73 ? 13.586 5.710 -6.118 1.00 44.97 73 LYS A O 1
ATOM 599 N N . LYS A 1 74 ? 15.109 4.072 -5.910 1.00 45.31 74 LYS A N 1
ATOM 600 C CA . LYS A 1 74 ? 14.269 2.937 -5.451 1.00 45.31 74 LYS A CA 1
ATOM 601 C C . LYS A 1 74 ? 14.690 2.414 -4.068 1.00 45.31 74 LYS A C 1
ATOM 603 O O . LYS A 1 74 ? 14.030 1.554 -3.513 1.00 45.31 74 LYS A O 1
ATOM 608 N N . LEU A 1 75 ? 15.768 2.965 -3.506 1.00 46.28 75 LEU A N 1
ATOM 609 C CA . LEU A 1 75 ? 16.367 2.525 -2.245 1.00 46.28 75 LEU A CA 1
ATOM 610 C C . LEU A 1 75 ? 15.420 2.671 -1.035 1.00 46.28 75 LEU A C 1
ATOM 612 O O . LEU A 1 75 ? 15.563 1.943 -0.065 1.00 46.28 75 LEU A O 1
ATOM 616 N N . GLU A 1 76 ? 14.422 3.559 -1.104 1.00 44.97 76 GLU A N 1
ATOM 617 C CA . GLU A 1 76 ? 13.389 3.666 -0.059 1.00 44.97 76 GLU A CA 1
ATOM 618 C C . GLU A 1 76 ? 12.409 2.475 -0.071 1.00 44.97 76 GLU A C 1
ATOM 620 O O . GLU A 1 76 ? 11.860 2.138 0.974 1.00 44.97 76 GLU A O 1
ATOM 625 N N . ASP A 1 77 ? 12.237 1.791 -1.212 1.00 45.28 77 ASP A N 1
ATOM 626 C CA . ASP A 1 77 ? 11.395 0.590 -1.317 1.00 45.28 77 ASP A CA 1
ATOM 627 C C . ASP A 1 77 ? 12.131 -0.686 -0.856 1.00 45.28 77 ASP A C 1
ATOM 629 O O . ASP A 1 77 ? 11.483 -1.644 -0.429 1.00 45.28 77 ASP A O 1
ATOM 633 N N . ASP A 1 78 ? 13.470 -0.709 -0.923 1.00 43.28 78 ASP A N 1
ATOM 634 C CA . ASP A 1 78 ? 14.291 -1.878 -0.571 1.00 43.28 78 ASP A CA 1
ATOM 635 C C . ASP A 1 78 ? 14.621 -1.950 0.937 1.00 43.28 78 ASP A C 1
ATOM 637 O O . ASP A 1 78 ? 14.652 -3.048 1.482 1.00 43.28 78 ASP A O 1
ATOM 641 N N . ILE A 1 79 ? 14.714 -0.824 1.663 1.00 45.12 79 ILE A N 1
ATOM 642 C CA . ILE A 1 79 ? 14.853 -0.827 3.143 1.00 45.12 79 ILE A CA 1
ATOM 643 C C . ILE A 1 79 ? 13.653 -1.520 3.823 1.00 45.12 79 ILE A C 1
ATOM 645 O O . ILE A 1 79 ? 13.772 -2.107 4.894 1.00 45.12 79 ILE A O 1
ATOM 649 N N . VAL A 1 80 ? 12.476 -1.517 3.188 1.00 47.59 80 VAL A N 1
ATOM 650 C CA . VAL A 1 80 ? 11.277 -2.195 3.713 1.00 47.59 80 VAL A CA 1
ATOM 651 C C . VAL A 1 80 ? 11.344 -3.723 3.532 1.00 47.59 80 VAL A C 1
ATOM 653 O O . VAL A 1 80 ? 10.574 -4.443 4.170 1.00 47.59 80 VAL A O 1
ATOM 656 N N . LYS A 1 81 ? 12.257 -4.243 2.699 1.00 45.66 81 LYS A N 1
ATOM 657 C CA . LYS A 1 81 ? 12.495 -5.688 2.544 1.00 45.66 81 LYS A CA 1
ATOM 658 C C . LYS A 1 81 ? 13.474 -6.270 3.570 1.00 45.66 81 LYS A C 1
ATOM 660 O O . LYS A 1 81 ? 13.346 -7.457 3.850 1.00 45.66 81 LYS A O 1
ATOM 665 N N . ASP A 1 82 ? 14.359 -5.463 4.154 1.00 36.53 82 ASP A N 1
ATOM 666 C CA . ASP A 1 82 ? 15.418 -5.923 5.077 1.00 36.53 82 ASP A CA 1
ATOM 667 C C . ASP A 1 82 ? 14.904 -6.478 6.414 1.00 36.53 82 ASP A C 1
ATOM 669 O O . ASP A 1 82 ? 15.567 -7.292 7.042 1.00 36.53 82 ASP A O 1
ATOM 673 N N . ASN A 1 83 ? 13.682 -6.149 6.845 1.00 39.94 83 ASN A N 1
ATOM 674 C CA . ASN A 1 83 ? 13.121 -6.760 8.062 1.00 39.94 83 ASN A CA 1
ATOM 675 C C . ASN A 1 83 ? 12.660 -8.220 7.865 1.00 39.94 83 ASN A C 1
ATOM 677 O O . ASN A 1 83 ? 12.106 -8.810 8.788 1.00 39.94 83 ASN A O 1
ATOM 681 N N . ASN A 1 84 ? 12.845 -8.786 6.667 1.00 43.28 84 ASN A N 1
ATOM 682 C CA . ASN A 1 84 ? 12.566 -10.188 6.347 1.00 43.28 84 ASN A CA 1
ATOM 683 C C . ASN A 1 84 ? 13.850 -11.029 6.178 1.00 43.28 84 ASN A C 1
ATOM 685 O O . ASN A 1 84 ? 13.781 -12.118 5.616 1.00 43.28 84 ASN A O 1
ATOM 689 N N . GLU A 1 85 ? 15.004 -10.544 6.642 1.00 42.94 85 GLU A N 1
ATOM 690 C CA . GLU A 1 85 ? 16.283 -11.264 6.621 1.00 42.94 85 GLU A CA 1
ATOM 691 C C . GLU A 1 85 ? 16.660 -11.737 8.040 1.00 42.94 85 GLU A C 1
ATOM 693 O O . GLU A 1 85 ? 17.652 -11.319 8.629 1.00 42.94 85 GLU A O 1
ATOM 698 N N . PHE A 1 86 ? 15.839 -12.613 8.626 1.00 45.66 86 PHE A N 1
ATOM 699 C CA . PHE A 1 86 ? 16.338 -13.562 9.622 1.00 45.66 86 PHE A CA 1
ATOM 700 C C . PHE A 1 86 ? 16.484 -14.904 8.900 1.00 45.66 86 PHE A C 1
ATOM 702 O O . PHE A 1 86 ? 15.490 -15.479 8.469 1.00 45.66 86 PHE A O 1
ATOM 709 N N . GLU A 1 87 ? 17.737 -15.333 8.752 1.00 40.25 87 GLU A N 1
ATOM 710 C CA . GLU A 1 87 ? 18.251 -16.523 8.052 1.00 40.25 87 GLU A CA 1
ATOM 711 C C . GLU A 1 87 ? 18.426 -16.447 6.526 1.00 40.25 87 GLU A C 1
ATOM 713 O O . GLU A 1 87 ? 17.492 -16.598 5.741 1.00 40.25 87 GLU A O 1
ATOM 718 N N . GLY A 1 88 ? 19.694 -16.360 6.100 1.00 34.97 88 GLY A N 1
ATOM 719 C CA . GLY A 1 88 ? 20.090 -16.796 4.760 1.00 34.97 88 GLY A CA 1
ATOM 720 C C . GLY A 1 88 ? 21.367 -16.174 4.210 1.00 34.97 88 GLY A C 1
ATOM 721 O O . GLY A 1 88 ? 21.319 -15.420 3.248 1.00 34.97 88 GLY A O 1
ATOM 722 N N . PHE A 1 89 ? 22.513 -16.539 4.782 1.00 42.66 89 PHE A N 1
ATOM 723 C CA . PHE A 1 89 ? 23.855 -16.332 4.229 1.00 42.66 89 PHE A CA 1
ATOM 724 C C . PHE A 1 89 ? 23.945 -16.837 2.772 1.00 42.66 89 PHE A C 1
ATOM 726 O O . PHE A 1 89 ? 24.075 -18.041 2.566 1.00 42.66 89 PHE A O 1
ATOM 733 N N . TYR A 1 90 ? 23.891 -15.959 1.758 1.00 34.38 90 TYR A N 1
ATOM 734 C CA . TYR A 1 90 ? 24.225 -16.335 0.375 1.00 34.38 90 TYR A CA 1
ATOM 735 C C . TYR A 1 90 ? 25.012 -15.259 -0.386 1.00 34.38 90 TYR A C 1
ATOM 737 O O . TYR A 1 90 ? 24.745 -14.059 -0.342 1.00 34.38 90 TYR A O 1
ATOM 745 N N . ASP A 1 91 ? 26.010 -15.781 -1.090 1.00 36.31 91 ASP A N 1
ATOM 746 C CA . ASP A 1 91 ? 27.078 -15.160 -1.863 1.00 36.31 91 ASP A CA 1
ATOM 747 C C . ASP A 1 91 ? 26.594 -14.243 -3.011 1.00 36.31 91 ASP A C 1
ATOM 749 O O . ASP A 1 91 ? 25.585 -14.485 -3.676 1.00 36.31 91 ASP A O 1
ATOM 753 N N . ARG A 1 92 ? 27.342 -13.163 -3.264 1.00 43.38 92 ARG A N 1
ATOM 754 C CA . ARG A 1 92 ? 26.907 -11.942 -3.972 1.00 43.38 92 ARG A CA 1
ATOM 755 C C . ARG A 1 92 ? 27.026 -12.006 -5.506 1.00 43.38 92 ARG A C 1
ATOM 757 O O . ARG A 1 92 ? 26.804 -10.994 -6.167 1.00 43.38 92 ARG A O 1
ATOM 764 N N . ASN A 1 93 ? 27.341 -13.169 -6.084 1.00 44.41 93 ASN A N 1
ATOM 765 C CA . ASN A 1 93 ? 27.659 -13.326 -7.513 1.00 44.41 93 ASN A CA 1
ATOM 766 C C . ASN A 1 93 ? 26.830 -14.392 -8.254 1.00 44.41 93 ASN A C 1
ATOM 768 O O . ASN A 1 93 ? 27.352 -15.135 -9.083 1.00 44.41 93 ASN A O 1
ATOM 772 N N . VAL A 1 94 ? 25.507 -14.420 -8.059 1.00 39.62 94 VAL A N 1
ATOM 773 C CA . VAL A 1 94 ? 24.611 -15.122 -8.994 1.00 39.62 94 VAL A CA 1
ATOM 774 C C . VAL A 1 94 ? 23.512 -14.180 -9.468 1.00 39.62 94 VAL A C 1
ATOM 776 O O . VAL A 1 94 ? 22.539 -13.908 -8.769 1.00 39.62 94 VAL A O 1
ATOM 779 N N . SER A 1 95 ? 23.639 -13.692 -10.705 1.00 48.75 95 SER A N 1
ATOM 780 C CA . SER A 1 95 ? 22.536 -13.041 -11.415 1.00 48.75 95 SER A CA 1
ATOM 781 C C . SER A 1 95 ? 21.513 -14.109 -11.818 1.00 48.75 95 SER A C 1
ATOM 783 O O . SER A 1 95 ? 21.431 -14.528 -12.973 1.00 48.75 95 SER A O 1
ATOM 785 N N . THR A 1 96 ? 20.739 -14.601 -10.850 1.00 39.50 96 THR A N 1
ATOM 786 C CA . THR A 1 96 ? 19.575 -15.427 -11.150 1.00 39.50 96 THR A CA 1
ATOM 787 C C . THR A 1 96 ? 18.479 -14.509 -11.682 1.00 39.50 96 THR A C 1
ATOM 789 O O . THR A 1 96 ? 17.962 -13.620 -11.004 1.00 39.50 96 THR A O 1
ATOM 792 N N . LYS A 1 97 ? 18.093 -14.704 -12.944 1.00 46.69 97 LYS A N 1
ATOM 793 C CA . LYS A 1 97 ? 16.807 -14.214 -13.447 1.00 46.69 97 LYS A CA 1
ATOM 794 C C . LYS A 1 97 ? 15.711 -14.940 -12.664 1.00 46.69 97 LYS A C 1
ATOM 796 O O . LYS A 1 97 ? 15.239 -15.986 -13.100 1.00 46.69 97 LYS A O 1
ATOM 801 N N . ILE A 1 98 ? 15.323 -14.408 -11.506 1.00 53.28 98 ILE A N 1
ATOM 802 C CA . ILE A 1 98 ? 14.222 -14.944 -10.702 1.00 53.28 98 ILE A CA 1
ATOM 803 C C . ILE A 1 98 ? 12.965 -14.902 -11.576 1.00 53.28 98 ILE A C 1
ATOM 805 O O . ILE A 1 98 ? 12.430 -13.835 -11.899 1.00 53.28 98 ILE A O 1
ATOM 809 N N . LYS A 1 99 ? 12.528 -16.081 -12.024 1.00 53.53 99 LYS A N 1
ATOM 810 C CA . LYS A 1 99 ? 11.278 -16.272 -12.758 1.00 53.53 99 LYS A CA 1
ATOM 811 C C . LYS A 1 99 ? 10.167 -15.704 -11.879 1.00 53.53 99 LYS A C 1
ATOM 813 O O . LYS A 1 99 ? 10.016 -16.125 -10.738 1.00 53.53 99 LYS A O 1
ATOM 818 N N . ARG A 1 100 ? 9.417 -14.717 -12.382 1.00 55.53 100 ARG A N 1
ATOM 819 C CA . ARG A 1 100 ? 8.270 -14.157 -11.653 1.00 55.53 100 ARG A CA 1
ATOM 820 C C . ARG A 1 100 ? 7.299 -15.302 -11.369 1.00 55.53 100 ARG A C 1
ATOM 822 O O . ARG A 1 100 ? 6.697 -15.827 -12.306 1.00 55.53 100 ARG A O 1
ATOM 829 N N . SER A 1 101 ? 7.204 -15.724 -10.112 1.00 62.06 101 SER A N 1
ATOM 830 C CA . SER A 1 101 ? 6.248 -16.745 -9.703 1.00 62.06 101 SER A CA 1
ATOM 831 C C . SER A 1 101 ? 4.827 -16.213 -9.901 1.00 62.06 101 SER A C 1
ATOM 833 O O . SER A 1 101 ? 4.563 -15.006 -9.845 1.00 62.06 101 SER A O 1
ATOM 835 N N . LYS A 1 102 ? 3.897 -17.118 -10.209 1.00 73.88 102 LYS A N 1
ATOM 836 C CA . LYS A 1 102 ? 2.475 -16.780 -10.255 1.00 73.88 102 LYS A CA 1
ATOM 837 C C . LYS A 1 102 ? 2.015 -16.606 -8.807 1.00 73.88 102 LYS A C 1
ATOM 839 O O . LYS A 1 102 ? 2.084 -17.551 -8.038 1.00 73.88 102 LYS A O 1
ATOM 844 N N . ASN A 1 103 ? 1.533 -15.419 -8.447 1.00 84.19 103 ASN A N 1
ATOM 845 C CA . ASN A 1 103 ? 1.051 -15.125 -7.090 1.00 84.19 103 ASN A CA 1
ATOM 846 C C . ASN A 1 103 ? -0.394 -15.604 -6.872 1.00 84.19 103 ASN A C 1
ATOM 848 O O . ASN A 1 103 ? -1.199 -14.851 -6.336 1.00 84.19 103 ASN A O 1
ATOM 852 N N . HIS A 1 104 ? -0.758 -16.781 -7.383 1.00 86.88 104 HIS A N 1
ATOM 853 C CA . HIS A 1 104 ? -2.107 -17.332 -7.257 1.00 86.88 104 HIS A CA 1
ATOM 854 C C . HIS A 1 104 ? -2.030 -18.784 -6.797 1.00 86.88 104 HIS A C 1
ATOM 856 O O . HIS A 1 104 ? -1.298 -19.567 -7.397 1.00 86.88 104 HIS A O 1
ATOM 862 N N . GLU A 1 105 ? -2.818 -19.125 -5.785 1.00 87.38 105 GLU A N 1
ATOM 863 C CA . GLU A 1 105 ? -2.923 -20.464 -5.208 1.00 87.38 105 GLU A CA 1
ATOM 864 C C . GLU A 1 105 ? -4.388 -20.907 -5.202 1.00 87.38 105 GLU A C 1
ATOM 866 O O . GLU A 1 105 ? -5.294 -20.085 -5.058 1.00 87.38 105 GLU A O 1
ATOM 871 N N . LEU A 1 106 ? -4.630 -22.201 -5.414 1.00 89.50 106 LEU A N 1
ATOM 872 C CA . LEU A 1 106 ? -5.951 -22.806 -5.253 1.00 89.50 106 LEU A CA 1
ATOM 873 C C . LEU A 1 106 ? -6.092 -23.239 -3.794 1.00 89.50 106 LEU A C 1
ATOM 875 O O . LEU A 1 106 ? -5.418 -24.172 -3.371 1.00 89.50 106 LEU A O 1
ATOM 879 N N . ILE A 1 107 ? -6.955 -22.558 -3.044 1.00 86.25 107 ILE A N 1
ATOM 880 C CA . ILE A 1 107 ? -7.250 -22.849 -1.636 1.00 86.25 107 ILE A CA 1
ATOM 881 C C . ILE A 1 107 ? -8.759 -23.072 -1.542 1.00 86.25 107 ILE A C 1
ATOM 883 O O . ILE A 1 107 ? -9.529 -22.234 -2.015 1.00 86.25 107 ILE A O 1
ATOM 887 N N . ASP A 1 108 ? -9.178 -24.222 -1.011 1.00 83.75 108 ASP A N 1
ATOM 888 C CA . ASP A 1 108 ? -10.589 -24.614 -0.856 1.00 83.75 108 ASP A CA 1
ATOM 889 C C . ASP A 1 108 ? -11.426 -24.452 -2.141 1.00 83.75 108 ASP A C 1
ATOM 891 O O . ASP A 1 108 ? -12.542 -23.934 -2.142 1.00 83.75 108 ASP A O 1
ATOM 895 N N . GLY A 1 109 ? -10.848 -24.833 -3.286 1.00 87.62 109 GLY A N 1
ATOM 896 C CA . GLY A 1 109 ? -11.497 -24.732 -4.601 1.00 87.62 109 GLY A CA 1
ATOM 897 C C . GLY A 1 109 ? -11.574 -23.312 -5.180 1.00 87.62 109 GLY A C 1
ATOM 898 O O . GLY A 1 109 ? -12.100 -23.123 -6.278 1.00 87.62 109 GLY A O 1
ATOM 899 N N . ARG A 1 110 ? -11.022 -22.303 -4.496 1.00 87.12 110 ARG A N 1
ATOM 900 C CA . ARG A 1 110 ? -10.991 -20.907 -4.944 1.00 87.12 110 ARG A CA 1
ATOM 901 C C . ARG A 1 110 ? -9.579 -20.497 -5.354 1.00 87.12 110 ARG A C 1
ATOM 903 O O . ARG A 1 110 ? -8.622 -20.691 -4.614 1.00 87.12 110 ARG A O 1
ATOM 910 N N . LEU A 1 111 ? -9.444 -19.868 -6.522 1.00 90.94 111 LEU A N 1
ATOM 911 C CA . LEU A 1 111 ? -8.172 -19.284 -6.954 1.00 90.94 111 LEU A CA 1
ATOM 912 C C . LEU A 1 111 ? -7.948 -17.939 -6.243 1.00 90.94 111 LEU A C 1
ATOM 914 O O . LEU A 1 111 ? -8.665 -16.966 -6.494 1.00 90.94 111 LEU A O 1
ATOM 918 N N . LEU A 1 112 ? -6.961 -17.881 -5.352 1.00 91.56 112 LEU A N 1
ATOM 919 C CA . LEU A 1 112 ? -6.674 -16.748 -4.479 1.00 91.56 112 LEU A CA 1
ATOM 920 C C . LEU A 1 112 ? -5.309 -16.140 -4.781 1.00 91.56 112 LEU A C 1
ATOM 922 O O . LEU A 1 112 ? -4.309 -16.834 -4.920 1.00 91.56 112 LEU A O 1
ATOM 926 N N . GLN A 1 113 ? -5.264 -14.811 -4.866 1.00 89.81 113 GLN A N 1
ATOM 927 C CA . GLN A 1 113 ? -4.018 -14.082 -5.071 1.00 89.81 113 GLN A CA 1
ATOM 928 C C . GLN A 1 113 ? -3.231 -13.989 -3.752 1.00 89.81 113 GLN A C 1
ATOM 930 O O . GLN A 1 113 ? -3.686 -13.334 -2.814 1.00 89.81 113 GLN A O 1
ATOM 935 N N . THR A 1 114 ? -2.048 -14.592 -3.674 1.00 87.62 114 THR A N 1
ATOM 936 C CA . THR A 1 114 ? -1.245 -14.702 -2.440 1.00 87.62 114 THR A CA 1
ATOM 937 C C . THR A 1 114 ? -0.645 -13.374 -1.994 1.00 87.62 114 THR A C 1
ATOM 939 O O . THR A 1 114 ? -0.513 -13.107 -0.806 1.00 87.62 114 THR A O 1
ATOM 942 N N . ASN A 1 115 ? -0.346 -12.481 -2.940 1.00 88.00 115 ASN A N 1
ATOM 943 C CA . ASN A 1 115 ? 0.218 -11.158 -2.666 1.00 88.00 115 ASN A CA 1
ATOM 944 C C . ASN A 1 115 ? -0.836 -10.036 -2.638 1.00 88.00 115 ASN A C 1
ATOM 946 O O . ASN A 1 115 ? -0.531 -8.886 -2.970 1.00 88.00 115 ASN A O 1
ATOM 950 N N . LYS A 1 116 ? -2.085 -10.370 -2.297 1.00 91.50 116 LYS A N 1
ATOM 951 C CA . LYS A 1 116 ? -3.199 -9.419 -2.285 1.00 91.50 116 LYS A CA 1
ATOM 952 C C . LYS A 1 116 ? -3.005 -8.348 -1.212 1.00 91.50 116 LYS A C 1
ATOM 954 O O . LYS A 1 116 ? -2.783 -8.657 -0.051 1.00 91.50 116 LYS A O 1
ATOM 959 N N . ARG A 1 117 ? -3.129 -7.083 -1.603 1.00 94.19 117 ARG A N 1
ATOM 960 C CA . ARG A 1 117 ? -2.919 -5.907 -0.745 1.00 94.19 117 ARG A CA 1
ATOM 961 C C . ARG A 1 117 ? -4.242 -5.282 -0.323 1.00 94.19 117 ARG A C 1
ATOM 963 O O . ARG A 1 117 ? -5.210 -5.305 -1.083 1.00 94.19 117 ARG A O 1
ATOM 970 N N . ILE A 1 118 ? -4.255 -4.599 0.825 1.00 92.31 118 ILE A N 1
ATOM 971 C CA . ILE A 1 118 ? -5.425 -3.830 1.300 1.00 92.31 118 ILE A CA 1
ATOM 972 C C . ILE A 1 118 ? -5.911 -2.833 0.243 1.00 92.31 118 ILE A C 1
ATOM 974 O O . ILE A 1 118 ? -7.113 -2.655 0.066 1.00 92.31 118 ILE A O 1
ATOM 978 N N . SER A 1 119 ? -4.995 -2.196 -0.496 1.00 91.62 119 SER A N 1
ATOM 979 C CA . SER A 1 119 ? -5.342 -1.234 -1.551 1.00 91.62 119 SER A CA 1
ATOM 980 C C . SER A 1 119 ? -6.216 -1.834 -2.655 1.00 91.62 119 SER A C 1
ATOM 982 O O . SER A 1 119 ? -6.995 -1.101 -3.260 1.00 91.62 119 SER A O 1
ATOM 984 N N . GLN A 1 120 ? -6.114 -3.148 -2.874 1.00 93.25 120 GLN A N 1
ATOM 985 C CA . GLN A 1 120 ? -6.862 -3.904 -3.879 1.00 93.25 120 GLN A CA 1
ATOM 986 C C . GLN A 1 120 ? -8.228 -4.394 -3.368 1.00 93.25 120 GLN A C 1
ATOM 988 O O . GLN A 1 120 ? -8.982 -4.989 -4.135 1.00 93.25 120 GLN A O 1
ATOM 993 N N . LEU A 1 121 ? -8.564 -4.176 -2.090 1.00 95.25 121 LEU A N 1
ATOM 994 C CA . LEU A 1 121 ? -9.907 -4.441 -1.574 1.00 95.25 121 LEU A CA 1
ATOM 995 C C . LEU A 1 121 ? -10.907 -3.384 -2.053 1.00 95.25 121 LEU A C 1
ATOM 997 O O . LEU A 1 121 ? -10.542 -2.236 -2.327 1.00 95.25 121 LEU A O 1
ATOM 1001 N N . LYS A 1 122 ? -12.190 -3.763 -2.100 1.00 95.31 122 LYS A N 1
ATOM 1002 C CA . LYS A 1 122 ? -13.281 -2.808 -2.334 1.00 95.31 122 LYS A CA 1
ATOM 1003 C C . LYS A 1 122 ? -13.318 -1.786 -1.197 1.00 95.31 122 LYS A C 1
ATOM 1005 O O . LYS A 1 122 ? -13.028 -2.121 -0.050 1.00 95.31 122 LYS A O 1
ATOM 1010 N N . GLU A 1 123 ? -13.730 -0.558 -1.493 1.00 96.00 123 GLU A N 1
ATOM 1011 C CA . GLU A 1 123 ? -13.763 0.513 -0.487 1.00 96.00 123 GLU A CA 1
ATOM 1012 C C . GLU A 1 123 ? -14.691 0.179 0.690 1.00 96.00 123 GLU A C 1
ATOM 1014 O O . GLU A 1 123 ? -14.331 0.384 1.846 1.00 96.00 123 GLU A O 1
ATOM 1019 N N . SER A 1 124 ? -15.826 -0.469 0.415 1.00 96.50 124 SER A N 1
ATOM 1020 C CA . SER A 1 124 ? -16.728 -0.983 1.451 1.00 96.50 124 SER A CA 1
ATOM 1021 C C . SER A 1 124 ? -16.047 -1.979 2.395 1.00 96.50 124 SER A C 1
ATOM 1023 O O . SER A 1 124 ? -16.240 -1.906 3.604 1.00 96.50 124 SER A O 1
ATOM 1025 N N . GLN A 1 125 ? -15.196 -2.867 1.873 1.00 97.69 125 GLN A N 1
ATOM 1026 C CA . GLN A 1 125 ? -14.437 -3.823 2.684 1.00 97.69 125 GLN A CA 1
ATOM 1027 C C . GLN A 1 125 ? -13.387 -3.113 3.544 1.00 97.69 125 GLN A C 1
ATOM 1029 O O . GLN A 1 125 ? -13.244 -3.435 4.718 1.00 97.69 125 GLN A O 1
ATOM 1034 N N . LYS A 1 126 ? -12.681 -2.113 2.997 1.00 96.00 12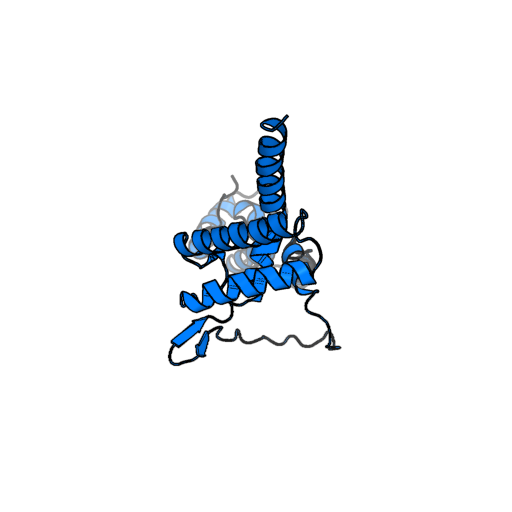6 LYS A N 1
ATOM 1035 C CA . LYS A 1 126 ? -11.708 -1.316 3.767 1.00 96.00 126 LYS A CA 1
ATOM 1036 C C . LYS A 1 126 ? -12.374 -0.548 4.906 1.00 96.00 126 LYS A C 1
ATOM 1038 O O . LYS A 1 126 ? -11.800 -0.471 5.992 1.00 96.00 126 LYS A O 1
ATOM 1043 N N . ASN A 1 127 ? -13.562 0.004 4.653 1.00 95.31 127 ASN A N 1
ATOM 1044 C CA . ASN A 1 127 ? -14.348 0.724 5.650 1.00 95.31 127 ASN A CA 1
ATOM 1045 C C . ASN A 1 127 ? -14.841 -0.211 6.757 1.00 95.31 127 ASN A C 1
ATOM 1047 O O . ASN A 1 127 ? -14.703 0.138 7.924 1.00 95.31 127 ASN A O 1
ATOM 1051 N N . LEU A 1 128 ? -15.310 -1.414 6.409 1.00 97.00 128 LEU A N 1
ATOM 1052 C CA . LEU A 1 128 ? -15.663 -2.446 7.392 1.00 97.00 128 LEU A CA 1
ATOM 1053 C C . LEU A 1 128 ? -14.466 -2.824 8.273 1.00 97.00 128 LEU A C 1
ATOM 1055 O O . LEU A 1 128 ? -14.564 -2.755 9.492 1.00 97.00 128 LEU A O 1
ATOM 1059 N N . ILE A 1 129 ? -13.313 -3.126 7.666 1.00 96.62 129 ILE A N 1
ATOM 1060 C CA . ILE A 1 129 ? -12.087 -3.470 8.405 1.00 96.62 129 ILE A CA 1
ATOM 1061 C C . ILE A 1 129 ? -11.653 -2.316 9.320 1.00 96.62 129 ILE A C 1
ATOM 1063 O O . ILE A 1 129 ? -11.273 -2.537 10.466 1.00 96.62 129 ILE A O 1
ATOM 1067 N N . ALA A 1 130 ? -11.716 -1.071 8.838 1.00 94.50 130 ALA A N 1
ATOM 1068 C CA . ALA A 1 130 ? -11.402 0.100 9.655 1.00 94.50 130 ALA A CA 1
ATOM 1069 C C . ALA A 1 130 ? -12.379 0.281 10.829 1.00 94.50 130 ALA A C 1
ATOM 1071 O O . ALA A 1 130 ? -11.944 0.684 11.906 1.00 94.50 130 ALA A O 1
ATOM 1072 N N . GLY A 1 131 ? -13.665 -0.011 10.616 1.00 95.00 131 GLY A N 1
ATOM 1073 C CA . GLY A 1 131 ? -14.694 -0.005 11.654 1.00 95.00 131 GLY A CA 1
ATOM 1074 C C . GLY A 1 131 ? -14.406 -1.032 12.744 1.00 95.00 131 GLY A C 1
ATOM 1075 O O . GLY A 1 131 ? -14.344 -0.665 13.910 1.00 95.00 131 GLY A O 1
ATOM 1076 N N . TRP A 1 132 ? -14.093 -2.275 12.374 1.00 97.31 132 TRP A N 1
ATOM 1077 C CA . TRP A 1 132 ? -13.746 -3.309 13.354 1.00 97.31 132 TRP A CA 1
ATOM 1078 C C . TRP A 1 132 ? -12.493 -2.971 14.157 1.00 97.31 132 TRP A C 1
ATOM 1080 O O . TRP A 1 132 ? -12.485 -3.163 15.364 1.00 97.31 132 TRP A O 1
ATOM 1090 N N . PHE A 1 133 ? -11.458 -2.392 13.537 1.00 95.38 133 PHE A N 1
ATOM 1091 C CA . PHE A 1 133 ? -10.305 -1.904 14.303 1.00 95.38 133 PHE A CA 1
ATOM 1092 C C . PHE A 1 133 ? -10.688 -0.835 15.323 1.00 95.38 133 PHE A C 1
ATOM 1094 O O . PHE A 1 133 ? -10.156 -0.823 16.427 1.00 95.38 133 PHE A O 1
ATOM 1101 N N . HIS A 1 134 ? -11.589 0.075 14.953 1.00 92.25 134 HIS A N 1
ATOM 1102 C CA . HIS A 1 134 ? -12.086 1.082 15.878 1.00 92.25 134 HIS A CA 1
ATOM 1103 C C . HIS A 1 134 ? -12.847 0.441 17.043 1.00 92.25 134 HIS A C 1
ATOM 1105 O O . HIS A 1 134 ? -12.560 0.773 18.187 1.00 92.25 134 HIS A O 1
ATOM 1111 N N . GLU A 1 135 ? -13.765 -0.484 16.758 1.00 93.25 135 GLU A N 1
ATOM 1112 C CA . GLU A 1 135 ? -14.531 -1.229 17.765 1.00 93.25 135 GLU A CA 1
ATOM 1113 C C . GLU A 1 135 ? -13.618 -1.975 18.746 1.00 93.25 135 GLU A C 1
ATOM 1115 O O . GLU A 1 135 ? -13.739 -1.775 19.950 1.00 93.25 135 GLU A O 1
ATOM 1120 N N . GLU A 1 136 ? -12.670 -2.776 18.249 1.00 95.31 136 GLU A N 1
ATOM 1121 C CA . GLU A 1 136 ? -11.778 -3.577 19.098 1.00 95.31 136 GLU A CA 1
ATOM 1122 C C . GLU A 1 136 ? -10.825 -2.702 19.924 1.00 95.31 136 GLU A C 1
ATOM 1124 O O . GLU A 1 136 ? -10.626 -2.938 21.115 1.00 95.31 136 GLU A O 1
ATOM 1129 N N . CYS A 1 137 ? -10.257 -1.642 19.333 1.00 91.00 137 CYS A N 1
ATOM 1130 C CA . CYS A 1 137 ? -9.423 -0.705 20.087 1.00 91.00 137 CYS A CA 1
ATOM 1131 C C . CYS A 1 137 ? -10.221 0.059 21.146 1.00 91.00 137 CYS A C 1
ATOM 1133 O O . CYS A 1 137 ? -9.685 0.319 22.221 1.00 91.00 137 CYS A O 1
ATOM 1135 N N . LEU A 1 138 ? -11.469 0.431 20.849 1.00 89.50 138 LEU A N 1
ATOM 1136 C CA . LEU A 1 138 ? -12.345 1.113 21.795 1.00 89.50 138 LEU A CA 1
ATOM 1137 C C . LEU A 1 138 ? -12.746 0.177 22.939 1.00 89.50 138 LEU A C 1
ATOM 1139 O O . LEU A 1 138 ? -12.655 0.569 24.096 1.00 89.50 138 LEU A O 1
ATOM 1143 N N . ALA A 1 139 ? -13.106 -1.072 22.638 1.00 91.25 139 ALA A N 1
ATOM 1144 C CA . ALA A 1 139 ? -13.404 -2.081 23.650 1.00 91.25 139 ALA A CA 1
ATOM 1145 C C . ALA A 1 139 ? -12.196 -2.332 24.567 1.00 91.25 139 ALA A C 1
ATOM 1147 O O . ALA A 1 139 ? -12.335 -2.309 25.790 1.00 91.25 139 ALA A O 1
ATOM 1148 N N . PHE A 1 140 ? -10.999 -2.485 23.990 1.00 90.69 140 PHE A N 1
ATOM 1149 C CA . PHE A 1 140 ? -9.762 -2.629 24.759 1.00 90.69 140 PHE A CA 1
ATOM 1150 C C . PHE A 1 140 ? -9.489 -1.402 25.638 1.00 90.69 140 PHE A C 1
ATOM 1152 O O . PHE A 1 140 ? -9.157 -1.541 26.817 1.00 90.69 140 PHE A O 1
ATOM 1159 N N . PHE A 1 141 ? -9.647 -0.199 25.075 1.00 87.00 141 PHE A N 1
ATOM 1160 C CA . PHE A 1 141 ? -9.459 1.050 25.805 1.00 87.00 141 PHE A CA 1
ATOM 1161 C C . PHE A 1 141 ? -10.435 1.163 26.976 1.00 87.00 141 PHE A C 1
ATOM 1163 O O . PHE A 1 141 ? -9.999 1.439 28.084 1.00 87.00 141 PHE A O 1
ATOM 1170 N N . ASN A 1 142 ? -11.718 0.874 26.773 1.00 87.00 142 ASN A N 1
ATOM 1171 C CA . ASN A 1 142 ? -12.732 0.958 27.825 1.00 87.00 142 ASN A CA 1
ATOM 1172 C C . ASN A 1 142 ? -12.482 -0.041 28.964 1.00 87.00 142 ASN A C 1
ATOM 1174 O O . ASN A 1 142 ? -12.762 0.259 30.119 1.00 87.00 142 ASN A O 1
ATOM 1178 N N . GLN A 1 143 ? -11.920 -1.214 28.662 1.00 88.00 143 GLN A N 1
ATOM 1179 C CA . GLN A 1 143 ? -11.598 -2.222 29.676 1.00 88.00 143 GLN A CA 1
ATOM 1180 C C . GLN A 1 143 ? -10.329 -1.897 30.471 1.00 88.00 143 GLN A C 1
ATOM 1182 O O . GLN A 1 143 ? -10.234 -2.223 31.651 1.00 88.00 143 GLN A O 1
ATOM 1187 N N . ARG A 1 144 ? -9.314 -1.323 29.816 1.00 85.38 144 ARG A N 1
ATOM 1188 C CA . ARG A 1 144 ? -7.961 -1.170 30.383 1.00 85.38 144 ARG A CA 1
ATOM 1189 C C . ARG A 1 144 ? -7.587 0.286 30.682 1.00 85.38 144 ARG A C 1
ATOM 1191 O O . ARG A 1 144 ? -6.497 0.521 31.195 1.00 85.38 144 ARG A O 1
ATOM 1198 N N . LEU A 1 145 ? -8.437 1.239 30.293 1.00 83.50 145 LEU A N 1
ATOM 1199 C CA . LEU A 1 145 ? -8.210 2.692 30.283 1.00 83.50 145 LEU A CA 1
ATOM 1200 C C . LEU A 1 145 ? -6.898 3.108 29.599 1.00 83.50 145 LEU A C 1
ATOM 1202 O O . LEU A 1 145 ? -6.309 4.145 29.900 1.00 83.50 145 LEU A O 1
ATOM 1206 N N . LYS A 1 146 ? -6.417 2.285 28.661 1.00 84.12 146 LYS A N 1
ATOM 1207 C CA . LYS A 1 146 ? -5.177 2.522 27.921 1.00 84.12 146 LYS A CA 1
ATOM 1208 C C . LYS A 1 146 ? -5.305 2.078 26.478 1.00 84.12 146 LYS A C 1
ATOM 1210 O O . LYS A 1 146 ? -5.979 1.102 26.158 1.00 84.12 146 LYS A O 1
ATOM 1215 N N . PHE A 1 147 ? -4.612 2.793 25.599 1.00 86.38 147 PHE A N 1
ATOM 1216 C CA . PHE A 1 147 ? -4.558 2.430 24.192 1.00 86.38 147 PHE A CA 1
ATOM 1217 C C . PHE A 1 147 ? -3.592 1.243 23.982 1.00 86.38 147 PHE A C 1
ATOM 1219 O O . PHE A 1 147 ? -2.499 1.261 24.559 1.00 86.38 147 PHE A O 1
ATOM 1226 N N . PRO A 1 148 ? -3.937 0.257 23.133 1.00 86.62 148 PRO A N 1
ATOM 1227 C CA . PRO A 1 148 ? -3.088 -0.901 22.848 1.00 86.62 148 PRO A CA 1
ATOM 1228 C C . PRO A 1 148 ? -1.759 -0.458 22.224 1.00 86.62 148 PRO A C 1
ATOM 1230 O O . PRO A 1 148 ? -1.715 0.056 21.097 1.00 86.62 148 PRO A O 1
ATOM 1233 N N . THR A 1 149 ? -0.673 -0.609 22.979 1.00 84.94 149 THR A N 1
ATOM 1234 C CA . THR A 1 149 ? 0.651 -0.078 22.620 1.00 84.94 149 THR A CA 1
ATOM 1235 C C . THR A 1 149 ? 1.698 -1.183 22.528 1.00 84.94 149 THR A C 1
ATOM 1237 O O . THR A 1 149 ? 2.540 -1.123 21.628 1.00 84.94 149 THR A O 1
ATOM 1240 N N . SER A 1 150 ? 1.626 -2.195 23.399 1.00 88.69 150 SER A N 1
ATOM 1241 C CA . SER A 1 150 ? 2.512 -3.365 23.336 1.00 88.69 150 SER A CA 1
ATOM 1242 C C . SER A 1 150 ? 2.210 -4.223 22.107 1.00 88.69 150 SER A C 1
ATOM 1244 O O . SER A 1 150 ? 1.105 -4.172 21.569 1.00 88.69 150 SER A O 1
ATOM 1246 N N . GLU A 1 151 ? 3.181 -5.012 21.655 1.00 87.56 151 GLU A N 1
ATOM 1247 C CA . GLU A 1 151 ? 2.994 -5.897 20.505 1.00 87.56 151 GLU A CA 1
ATOM 1248 C C . GLU A 1 151 ? 1.928 -6.964 20.773 1.00 87.56 151 GLU A C 1
ATOM 1250 O O . GLU A 1 151 ? 1.011 -7.101 19.970 1.00 87.56 151 GLU A O 1
ATOM 1255 N N . ASP A 1 152 ? 1.946 -7.593 21.949 1.00 87.06 152 ASP A N 1
ATOM 1256 C CA . ASP A 1 152 ? 0.947 -8.602 22.326 1.00 87.06 152 ASP A CA 1
ATOM 1257 C C . ASP A 1 152 ? -0.477 -8.027 22.345 1.00 87.06 152 ASP A C 1
ATOM 1259 O O . ASP A 1 152 ? -1.431 -8.655 21.895 1.00 87.06 152 ASP A O 1
ATOM 1263 N N . GLU A 1 153 ? -0.633 -6.784 22.812 1.00 90.69 153 GLU A N 1
ATOM 1264 C CA . GLU A 1 153 ? -1.931 -6.098 22.839 1.00 90.69 153 GLU A CA 1
ATOM 1265 C C . GLU A 1 153 ? -2.450 -5.811 21.424 1.00 90.69 153 GLU A C 1
ATOM 1267 O O . GLU A 1 153 ? -3.652 -5.896 21.167 1.00 90.69 153 GLU A O 1
ATOM 1272 N N . LYS A 1 154 ? -1.549 -5.472 20.493 1.00 91.44 154 LYS A N 1
ATOM 1273 C CA . LYS A 1 154 ? -1.905 -5.285 19.082 1.00 91.44 154 LYS A CA 1
ATOM 1274 C C . LYS A 1 154 ? -2.275 -6.614 18.436 1.00 91.44 154 LYS A C 1
ATOM 1276 O O . LYS A 1 154 ? -3.243 -6.638 17.684 1.00 91.44 154 LYS A O 1
ATOM 1281 N N . GLU A 1 155 ? -1.546 -7.689 18.726 1.00 90.62 155 GLU A N 1
ATOM 1282 C CA . GLU A 1 155 ? -1.826 -9.023 18.184 1.00 90.62 155 GLU A CA 1
ATOM 1283 C C . GLU A 1 155 ? -3.197 -9.545 18.634 1.00 90.62 155 GLU A C 1
ATOM 1285 O O . GLU A 1 155 ? -3.945 -10.059 17.806 1.00 90.62 155 GLU A O 1
ATOM 1290 N N . VAL A 1 156 ? -3.604 -9.303 19.887 1.00 92.69 156 VAL A N 1
ATOM 1291 C CA . VAL A 1 156 ? -4.966 -9.630 20.360 1.00 92.69 156 VAL A CA 1
ATOM 1292 C C . VAL A 1 156 ? -6.038 -8.947 19.501 1.00 92.69 156 VAL A C 1
ATOM 1294 O O . VAL A 1 156 ? -7.001 -9.581 19.069 1.00 92.69 156 VAL A O 1
ATOM 1297 N N . ILE A 1 157 ? -5.857 -7.660 19.200 1.00 94.06 157 ILE A N 1
ATOM 1298 C CA . ILE A 1 157 ? -6.798 -6.889 18.373 1.00 94.06 157 ILE A CA 1
ATOM 1299 C C . ILE A 1 157 ? -6.763 -7.347 16.918 1.00 94.06 157 ILE A C 1
ATOM 1301 O O . ILE A 1 157 ? -7.804 -7.462 16.273 1.00 94.06 157 ILE A O 1
ATOM 1305 N N . LEU A 1 158 ? -5.569 -7.612 16.389 1.00 95.25 158 LEU A N 1
ATOM 1306 C CA . LEU A 1 158 ? -5.389 -8.103 15.029 1.00 95.25 158 LEU A CA 1
ATOM 1307 C C . LEU A 1 158 ? -6.066 -9.456 14.835 1.00 95.25 158 LEU A C 1
ATOM 1309 O O . LEU A 1 158 ? -6.770 -9.614 13.841 1.00 95.25 158 LEU A O 1
ATOM 1313 N N . ALA A 1 159 ? -5.911 -10.381 15.783 1.00 94.75 159 ALA A N 1
ATOM 1314 C CA . ALA A 1 159 ? -6.567 -11.682 15.760 1.00 94.75 159 ALA A CA 1
ATOM 1315 C C . ALA A 1 159 ? -8.096 -11.530 15.740 1.00 94.75 159 ALA A C 1
ATOM 1317 O O . ALA A 1 159 ? -8.749 -12.052 14.838 1.00 94.75 159 ALA A O 1
ATOM 1318 N N . ALA A 1 160 ? -8.664 -10.725 16.646 1.00 96.56 160 ALA A N 1
ATOM 1319 C CA . ALA A 1 160 ? -10.109 -10.496 16.710 1.00 96.56 160 ALA A CA 1
ATOM 1320 C C . ALA A 1 160 ? -10.678 -9.893 15.409 1.00 96.56 160 ALA A C 1
ATOM 1322 O O . ALA A 1 160 ? -11.713 -10.330 14.898 1.00 96.56 160 ALA A O 1
ATOM 1323 N N . VAL A 1 161 ? -9.989 -8.907 14.823 1.00 97.56 161 VAL A N 1
ATOM 1324 C CA . VAL A 1 161 ? -10.395 -8.318 13.536 1.00 97.56 161 VAL A CA 1
ATOM 1325 C C . VAL A 1 161 ? -10.223 -9.311 12.386 1.00 97.56 161 VAL A C 1
ATOM 1327 O O . VAL A 1 161 ? -11.038 -9.322 11.462 1.00 97.56 161 VAL A O 1
ATOM 1330 N N . TYR A 1 162 ? -9.185 -10.145 12.415 1.00 96.62 162 TYR A N 1
ATOM 1331 C CA . TYR A 1 162 ? -8.9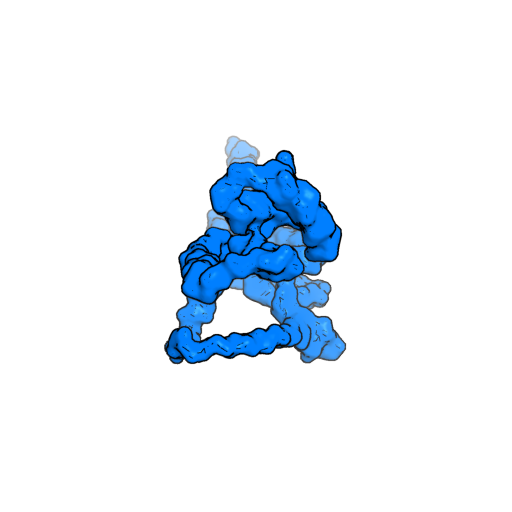24 -11.114 11.356 1.00 96.62 162 TYR A CA 1
ATOM 1332 C C . TYR A 1 162 ? -9.981 -12.225 11.309 1.00 96.62 162 TYR A C 1
ATOM 1334 O O . TYR A 1 162 ? -10.456 -12.551 10.220 1.00 96.62 162 TYR A O 1
ATOM 1342 N N . GLU A 1 163 ? -10.463 -12.691 12.461 1.00 96.88 163 GLU A N 1
ATOM 1343 C CA . GLU A 1 163 ? -11.614 -13.601 12.542 1.00 96.88 163 GLU A CA 1
ATOM 1344 C C . GLU A 1 163 ? -12.860 -12.995 11.869 1.00 96.88 163 GLU A C 1
ATOM 1346 O O . GLU A 1 163 ? -13.511 -13.630 11.033 1.00 96.88 163 GLU A O 1
ATOM 1351 N N . LYS A 1 164 ? -13.152 -11.708 12.121 1.00 97.81 164 LYS A N 1
ATOM 1352 C CA . LYS A 1 164 ? -14.257 -10.989 11.452 1.00 97.81 164 LYS A CA 1
ATOM 1353 C C . LYS A 1 164 ? -14.064 -10.909 9.927 1.00 97.81 164 LYS A C 1
ATOM 1355 O O . LYS A 1 164 ? -15.032 -11.025 9.168 1.00 97.81 164 LYS A O 1
ATOM 1360 N N . ILE A 1 165 ? -12.826 -10.728 9.457 1.00 97.19 165 ILE A N 1
ATOM 1361 C CA . ILE A 1 165 ? -12.469 -10.713 8.025 1.00 97.19 165 ILE A CA 1
ATOM 1362 C C . ILE A 1 165 ? -12.738 -12.081 7.384 1.00 97.19 165 ILE A C 1
ATOM 1364 O O . ILE A 1 165 ? -13.377 -12.145 6.325 1.00 97.19 165 ILE A O 1
ATOM 1368 N N . GLN A 1 166 ? -12.286 -13.161 8.025 1.00 94.00 166 GLN A N 1
ATOM 1369 C CA . GLN A 1 166 ? -12.489 -14.531 7.552 1.00 94.00 166 GLN A CA 1
ATOM 1370 C C . GLN A 1 166 ? -13.973 -14.907 7.552 1.00 94.00 166 GLN A C 1
ATOM 1372 O O . GLN A 1 166 ? -14.466 -15.413 6.544 1.00 94.00 166 GLN A O 1
ATOM 1377 N N . GLY A 1 167 ? -14.719 -14.537 8.598 1.00 95.50 167 GLY A N 1
ATOM 1378 C CA . GLY A 1 167 ? -16.169 -14.743 8.683 1.00 95.50 167 GLY A CA 1
ATOM 1379 C C . GLY A 1 167 ? -16.973 -14.024 7.590 1.00 95.50 167 GLY A C 1
ATOM 1380 O O . GLY A 1 167 ? -18.067 -14.451 7.230 1.00 95.50 167 GLY A O 1
ATOM 1381 N N . ARG A 1 168 ? -16.427 -12.958 6.986 1.00 95.75 168 ARG A N 1
ATOM 1382 C CA . ARG A 1 168 ? -17.008 -12.290 5.803 1.00 95.75 168 ARG A CA 1
ATOM 1383 C C . ARG A 1 168 ? -16.476 -12.824 4.469 1.00 95.75 168 ARG A C 1
ATOM 1385 O O . ARG A 1 168 ? -16.776 -12.244 3.423 1.00 95.75 168 ARG A O 1
ATOM 1392 N N . ASN A 1 169 ? -15.693 -13.903 4.489 1.00 93.62 169 ASN A N 1
ATOM 1393 C CA . ASN A 1 169 ? -15.061 -14.522 3.324 1.00 93.62 169 ASN A CA 1
ATOM 1394 C C . ASN A 1 169 ? -14.235 -13.517 2.485 1.00 93.62 169 ASN A C 1
ATOM 1396 O O . ASN A 1 169 ? -14.218 -13.531 1.243 1.00 93.62 169 ASN A O 1
ATOM 1400 N N . ILE A 1 170 ? -13.564 -12.587 3.175 1.00 94.69 170 ILE A N 1
ATOM 1401 C CA . ILE A 1 170 ? -12.678 -11.594 2.569 1.00 94.69 170 ILE A CA 1
ATOM 1402 C C . ILE A 1 170 ? -11.260 -12.165 2.568 1.00 94.69 170 ILE A C 1
ATOM 1404 O O . ILE A 1 170 ? -10.555 -12.109 3.566 1.00 94.69 170 ILE A O 1
ATOM 1408 N N . TRP A 1 171 ? -10.805 -12.671 1.419 1.00 95.50 171 TRP A N 1
ATOM 1409 C CA . TRP A 1 171 ? -9.409 -13.097 1.287 1.00 95.50 171 TRP A CA 1
ATOM 1410 C C . TRP A 1 171 ? -8.455 -11.901 1.345 1.00 95.50 171 TRP A C 1
ATOM 1412 O O . TRP A 1 171 ? -8.535 -11.015 0.477 1.00 95.50 171 TRP A O 1
ATOM 1422 N N . ILE A 1 172 ? -7.542 -11.918 2.315 1.00 94.44 172 ILE A N 1
ATOM 1423 C CA . ILE A 1 172 ? -6.386 -11.030 2.425 1.00 94.44 172 ILE A CA 1
ATOM 1424 C C . ILE A 1 172 ? -5.333 -11.642 3.371 1.00 94.44 172 ILE A C 1
ATOM 1426 O O . ILE A 1 172 ? -5.716 -12.165 4.411 1.00 94.44 172 ILE A O 1
ATOM 1430 N N . PRO A 1 173 ? -4.023 -11.571 3.065 1.00 93.94 173 PRO A N 1
ATOM 1431 C CA . PRO A 1 173 ? -2.987 -12.055 3.974 1.00 93.94 173 PRO A CA 1
ATOM 1432 C C . PRO A 1 173 ? -2.946 -11.275 5.294 1.00 93.94 173 PRO A C 1
ATOM 1434 O O . PRO A 1 173 ? -2.988 -10.040 5.293 1.00 93.94 173 PRO A O 1
ATOM 1437 N N . PHE A 1 174 ? -2.757 -11.986 6.407 1.00 92.88 174 PHE A N 1
ATOM 1438 C CA . PHE A 1 174 ? -2.660 -11.416 7.758 1.00 92.88 174 PHE A CA 1
ATOM 1439 C C . PHE A 1 174 ? -1.646 -10.264 7.865 1.00 92.88 174 PHE A C 1
ATOM 1441 O O . PHE A 1 174 ? -1.941 -9.203 8.415 1.00 92.88 174 PHE A O 1
ATOM 1448 N N . ILE A 1 175 ? -0.472 -10.417 7.243 1.00 90.25 175 ILE A N 1
ATOM 1449 C CA . ILE A 1 175 ? 0.602 -9.409 7.261 1.00 90.25 175 ILE A CA 1
ATOM 1450 C C . ILE A 1 175 ? 0.122 -8.057 6.704 1.00 90.25 175 ILE A C 1
ATOM 1452 O O . ILE A 1 175 ? 0.520 -6.998 7.192 1.00 90.25 175 ILE A O 1
ATOM 1456 N N . GLU A 1 176 ? -0.746 -8.061 5.691 1.00 94.31 176 GLU A N 1
ATOM 1457 C CA . GLU A 1 176 ? -1.281 -6.826 5.107 1.00 94.31 176 GLU A CA 1
ATOM 1458 C C . GLU A 1 176 ? -2.304 -6.153 6.031 1.00 94.31 176 GLU A C 1
ATOM 1460 O O . GLU A 1 176 ? -2.352 -4.921 6.098 1.00 94.31 176 GLU A O 1
ATOM 1465 N N . VAL A 1 177 ? -3.066 -6.941 6.794 1.00 94.19 177 VAL A N 1
ATOM 1466 C CA . VAL A 1 177 ? -3.979 -6.449 7.836 1.00 94.19 177 VAL A CA 1
ATOM 1467 C C . VAL A 1 177 ? -3.184 -5.801 8.975 1.00 94.19 177 VAL A C 1
ATOM 1469 O O . VAL A 1 177 ? -3.468 -4.656 9.338 1.00 94.19 177 VAL A O 1
ATOM 1472 N N . ARG A 1 178 ? -2.110 -6.454 9.442 1.00 93.31 178 ARG A N 1
ATOM 1473 C CA . ARG A 1 178 ? -1.168 -5.909 10.436 1.00 93.31 178 ARG A CA 1
ATOM 1474 C C . ARG A 1 178 ? -0.545 -4.590 9.982 1.00 93.31 178 ARG A C 1
ATOM 1476 O O . ARG A 1 178 ? -0.646 -3.584 10.684 1.00 93.31 178 ARG A O 1
ATOM 1483 N N . LYS A 1 179 ? 0.013 -4.532 8.767 1.00 92.75 179 LYS A N 1
ATOM 1484 C CA . LYS A 1 179 ? 0.565 -3.287 8.191 1.00 92.75 179 LYS A CA 1
ATOM 1485 C C . LYS A 1 179 ? -0.464 -2.157 8.141 1.00 92.75 179 LYS A C 1
ATOM 1487 O O . LYS A 1 179 ? -0.145 -1.002 8.429 1.00 92.75 179 LYS A O 1
ATOM 1492 N N . TYR A 1 180 ? -1.694 -2.472 7.744 1.00 92.69 180 TYR A N 1
ATOM 1493 C CA . TYR A 1 180 ? -2.765 -1.486 7.649 1.00 92.69 180 TYR A CA 1
ATOM 1494 C C . TYR A 1 180 ? -3.162 -0.913 9.004 1.00 92.69 180 TYR A C 1
ATOM 1496 O O . TYR A 1 180 ? -3.325 0.307 9.115 1.00 92.69 180 TYR A O 1
ATOM 1504 N N . PHE A 1 181 ? -3.259 -1.766 10.023 1.00 91.81 181 PHE A N 1
ATOM 1505 C CA . PHE A 1 181 ? -3.518 -1.348 11.392 1.00 91.81 181 PHE A CA 1
ATOM 1506 C C . PHE A 1 181 ? -2.428 -0.410 11.910 1.00 91.81 181 PHE A C 1
ATOM 1508 O O . PHE A 1 181 ? -2.735 0.723 12.278 1.00 91.81 181 PHE A O 1
ATOM 1515 N N . LEU A 1 182 ? -1.156 -0.819 11.834 1.00 89.19 182 LEU A N 1
ATOM 1516 C CA . LEU A 1 182 ? -0.020 -0.021 12.314 1.00 89.19 182 LEU A CA 1
ATOM 1517 C C . LEU A 1 182 ? 0.025 1.366 11.656 1.00 89.19 182 LEU A C 1
ATOM 1519 O O . LEU A 1 182 ? 0.195 2.382 12.329 1.00 89.19 182 LEU A O 1
ATOM 1523 N N . LYS A 1 183 ? -0.238 1.445 10.344 1.00 88.56 183 LYS A N 1
ATOM 1524 C CA . LYS A 1 183 ? -0.300 2.725 9.618 1.00 88.56 183 LYS A CA 1
ATOM 1525 C C . LYS A 1 183 ? -1.434 3.643 10.101 1.00 88.56 183 LYS A C 1
ATOM 1527 O O . LYS A 1 183 ? -1.328 4.865 9.984 1.00 88.56 183 LYS A O 1
ATOM 1532 N N . LYS A 1 184 ? -2.541 3.083 10.596 1.00 85.19 184 LYS A N 1
ATOM 1533 C CA . LYS A 1 184 ? -3.712 3.835 11.082 1.00 85.19 184 LYS A CA 1
ATOM 1534 C C . LYS A 1 184 ? -3.722 4.044 12.596 1.00 85.19 184 LYS A C 1
ATOM 1536 O O . LYS A 1 184 ? -4.449 4.927 13.049 1.00 85.19 184 LYS A O 1
ATOM 1541 N N . GLN A 1 185 ? -2.894 3.318 13.343 1.00 80.94 185 GLN A N 1
ATOM 1542 C CA . GLN A 1 185 ? -2.863 3.291 14.804 1.00 80.94 185 GLN A CA 1
ATOM 1543 C C . GLN A 1 185 ? -2.758 4.692 15.421 1.00 80.94 185 GLN A C 1
ATOM 1545 O O . GLN A 1 185 ? -3.548 5.027 16.295 1.00 80.94 185 GLN A O 1
ATOM 1550 N N . LEU A 1 186 ? -1.869 5.555 14.909 1.00 75.62 186 LEU A N 1
ATOM 1551 C CA . LEU A 1 186 ? -1.724 6.936 15.398 1.00 75.62 186 LEU A CA 1
ATOM 1552 C C . LEU A 1 186 ? -3.012 7.759 15.247 1.00 75.62 186 LEU A C 1
ATOM 1554 O O . LEU A 1 186 ? -3.423 8.462 16.166 1.00 75.62 186 LEU A O 1
ATOM 1558 N N . ARG A 1 187 ? -3.683 7.659 14.092 1.00 81.12 187 ARG A N 1
ATOM 1559 C CA . ARG A 1 187 ? -4.951 8.370 13.856 1.00 81.12 187 ARG A CA 1
ATOM 1560 C C . ARG A 1 187 ? -6.066 7.827 14.743 1.00 81.12 187 ARG A C 1
ATOM 1562 O O . ARG A 1 187 ? -6.905 8.599 15.195 1.00 81.12 187 ARG A O 1
ATOM 1569 N N . LEU A 1 188 ? -6.073 6.515 14.967 1.00 80.31 188 LEU A N 1
ATOM 1570 C CA . LEU A 1 188 ? -7.054 5.843 15.811 1.00 80.31 188 LEU A CA 1
ATOM 1571 C C . LEU A 1 188 ? -6.881 6.250 17.278 1.00 80.31 188 LEU A C 1
ATOM 1573 O O . LEU A 1 188 ? -7.844 6.690 17.895 1.00 80.31 188 LEU A O 1
ATOM 1577 N N . LYS A 1 189 ? -5.640 6.227 17.781 1.00 82.38 189 LYS A N 1
ATOM 1578 C CA . LYS A 1 189 ? -5.269 6.711 19.115 1.00 82.38 189 LYS A CA 1
ATOM 1579 C C . LYS A 1 189 ? -5.766 8.135 19.343 1.00 82.38 189 LYS A C 1
ATOM 1581 O O . LYS A 1 189 ? -6.503 8.374 20.289 1.00 82.38 189 LYS A O 1
ATOM 1586 N N . ASN A 1 190 ? -5.457 9.054 18.427 1.00 81.88 190 ASN A N 1
ATOM 1587 C CA . ASN A 1 190 ? -5.883 10.450 18.551 1.00 81.88 190 ASN A CA 1
ATOM 1588 C C . ASN A 1 190 ? -7.415 10.609 18.548 1.00 81.88 190 ASN A C 1
ATOM 1590 O O . ASN A 1 190 ? -7.936 11.450 19.275 1.00 81.88 190 ASN A O 1
ATOM 1594 N N . ARG A 1 191 ? -8.148 9.814 17.751 1.00 80.62 191 ARG A N 1
ATOM 1595 C CA . ARG A 1 191 ? -9.623 9.839 17.728 1.00 80.62 191 ARG A CA 1
ATOM 1596 C C . ARG A 1 191 ? -10.236 9.331 19.032 1.00 80.62 191 ARG A C 1
ATOM 1598 O O . ARG A 1 191 ? -11.164 9.963 19.528 1.00 80.62 191 ARG A O 1
ATOM 1605 N N . ILE A 1 192 ? -9.718 8.231 19.576 1.00 78.88 192 ILE A N 1
ATOM 1606 C CA . ILE A 1 192 ? -10.213 7.639 20.827 1.00 78.88 192 ILE A CA 1
ATOM 1607 C C . ILE A 1 192 ? -9.891 8.563 22.005 1.00 78.88 192 ILE A C 1
ATOM 1609 O O . ILE A 1 192 ? -10.795 8.937 22.743 1.00 78.88 192 ILE A O 1
ATOM 1613 N N . SER A 1 193 ? -8.648 9.047 22.111 1.00 76.06 193 SER A N 1
ATOM 1614 C CA . SER A 1 193 ? -8.263 10.001 23.160 1.00 76.06 193 SER A CA 1
ATOM 1615 C C . SER A 1 193 ? -9.085 11.292 23.113 1.00 76.06 193 SER A C 1
ATOM 1617 O O . SER A 1 193 ? -9.476 11.799 24.157 1.00 76.06 193 SER A O 1
ATOM 1619 N N . LYS A 1 194 ? -9.392 11.820 21.918 1.00 71.69 194 LYS A N 1
ATOM 1620 C CA . LYS A 1 194 ? -10.229 13.021 21.783 1.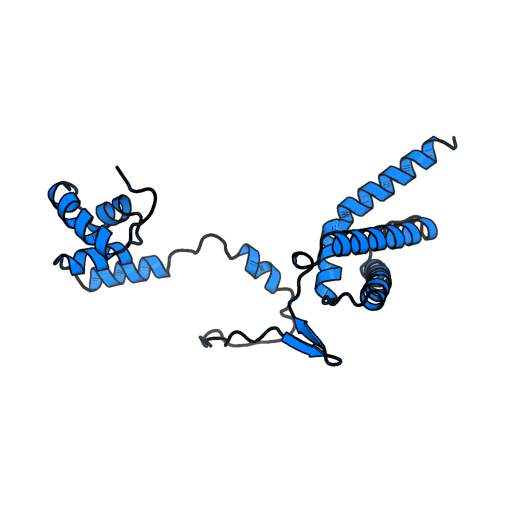00 71.69 194 LYS A CA 1
ATOM 1621 C C . LYS A 1 194 ? -11.683 12.777 22.204 1.00 71.69 194 LYS A C 1
ATOM 1623 O O . LYS A 1 194 ? -12.250 13.653 22.840 1.00 71.69 194 LYS A O 1
ATOM 1628 N N . SER A 1 195 ? -12.259 11.627 21.850 1.00 64.25 195 SER A N 1
ATOM 1629 C CA . SER A 1 195 ? -13.664 11.312 22.158 1.00 64.25 195 SER A CA 1
ATOM 1630 C C . SER A 1 195 ? -13.881 11.070 23.658 1.00 64.25 195 SER A C 1
ATOM 1632 O O . SER A 1 195 ? -14.866 11.541 24.207 1.00 64.25 195 SER A O 1
ATOM 1634 N N . CYS A 1 196 ? -12.926 10.436 24.349 1.00 58.66 196 CYS A N 1
ATOM 1635 C CA . CYS A 1 196 ? -13.027 10.239 25.801 1.00 58.66 196 CYS A CA 1
ATOM 1636 C C . CYS A 1 196 ? -12.681 11.497 26.617 1.00 58.66 196 CYS A C 1
ATOM 1638 O O . CYS A 1 196 ? -13.235 11.691 27.692 1.00 58.66 196 CYS A O 1
ATOM 1640 N N . ASN A 1 197 ? -11.808 12.388 26.126 1.00 58.66 197 ASN A N 1
ATOM 1641 C CA . ASN A 1 197 ? -11.519 13.642 26.835 1.00 58.66 197 ASN A CA 1
ATOM 1642 C C . ASN A 1 197 ? -12.735 14.585 26.895 1.00 58.66 197 ASN A C 1
ATOM 1644 O O . ASN A 1 197 ? -12.845 15.338 27.855 1.00 58.66 197 ASN A O 1
ATOM 1648 N N . SER A 1 198 ? -13.644 14.542 25.910 1.00 55.19 198 SER A N 1
ATOM 1649 C CA . SER A 1 198 ? -14.907 15.299 25.956 1.00 55.19 198 SER A CA 1
ATOM 1650 C C . SER A 1 198 ? -15.927 14.723 26.945 1.00 55.19 198 SER A C 1
ATOM 1652 O O . SER A 1 198 ? -16.662 15.485 27.561 1.00 55.19 198 SER A O 1
ATOM 1654 N N . GLU A 1 199 ? -15.936 13.404 27.158 1.00 51.22 199 GLU A N 1
ATOM 1655 C CA . GLU A 1 199 ? -16.841 12.743 28.117 1.00 51.22 199 GLU A CA 1
ATOM 1656 C C . GLU A 1 199 ? -16.415 12.974 29.582 1.00 51.22 199 GLU A C 1
ATOM 1658 O O . GLU A 1 199 ? -17.250 12.970 30.483 1.00 51.22 199 GLU A O 1
ATOM 1663 N N . ILE A 1 200 ? -15.125 13.233 29.833 1.00 50.91 200 ILE A N 1
ATOM 1664 C CA . ILE A 1 200 ? -14.605 13.588 31.168 1.00 50.91 200 ILE A CA 1
ATOM 1665 C C . ILE A 1 200 ? -14.988 15.029 31.555 1.00 50.91 200 ILE A C 1
ATOM 1667 O O . ILE A 1 200 ? -15.173 15.315 32.733 1.00 50.91 200 ILE A O 1
ATOM 1671 N N . THR A 1 201 ? -15.142 15.935 30.583 1.00 47.16 201 THR A N 1
ATOM 1672 C CA . THR A 1 201 ? -15.501 17.344 30.835 1.00 47.16 201 THR A CA 1
ATOM 1673 C C . THR A 1 201 ? -16.999 17.602 31.000 1.00 47.16 201 THR A C 1
ATOM 1675 O O . THR A 1 201 ? -17.360 18.681 31.449 1.00 47.16 201 THR A O 1
ATOM 1678 N N . GLU A 1 202 ? -17.865 16.648 30.645 1.00 42.50 202 GLU A N 1
ATOM 1679 C CA . GLU A 1 202 ? -19.329 16.762 30.806 1.00 42.50 202 GLU A CA 1
ATOM 1680 C C . GLU A 1 202 ? -19.855 16.115 32.104 1.00 42.50 202 GLU A C 1
ATOM 1682 O O . GLU A 1 202 ? -21.039 16.224 32.405 1.00 42.50 202 GLU A O 1
ATOM 1687 N N . ASN A 1 203 ? -18.982 15.476 32.894 1.00 47.53 203 ASN A N 1
ATOM 1688 C CA . ASN A 1 203 ? -19.315 14.807 34.162 1.00 47.53 203 ASN A CA 1
ATOM 1689 C C . ASN A 1 203 ? -18.657 15.459 35.403 1.00 47.53 203 ASN A C 1
ATOM 1691 O O . ASN A 1 203 ? -18.538 14.809 36.445 1.00 47.53 203 ASN A O 1
ATOM 1695 N N . ILE A 1 204 ? -18.225 16.723 35.301 1.00 42.25 204 ILE A N 1
ATOM 1696 C CA . ILE A 1 204 ? -17.773 17.579 36.419 1.00 42.25 204 ILE A CA 1
ATOM 1697 C C . ILE A 1 204 ? -18.689 18.799 36.475 1.00 42.25 204 ILE A C 1
ATOM 1699 O O . ILE A 1 204 ? -19.132 19.140 37.593 1.00 42.25 204 ILE A O 1
#

Foldseek 3Di:
DADPAADPLVVLLVVCVVVVVVDPDDDQLVVSCRRRVHQSLVSVVSVVVVVDDDDPVVSVVSVVCVVPPPPPDPVVVVVVVVVVPPDDDDDDPDPDPPDPDQQWDQDPNDTDRNQDAPVPDDPVLNVVLVVLLLVLQLVVCVVPVDGQDDPVSLVVSLVSSVVVCVVVVNDDDSVNSSVVCVVCSVVSVVVSVVVVVVVVVVVD

pLDDT: mean 80.57, std 18.24, range [34.38, 97.81]

Secondary structure (DSSP, 8-state):
---SSPPPHHHHHHHHHHHHHT---S-HHHHHHHHHT--HHHHHHHHHHTT----HHHHHHHHHHHHSS---SSHHHHTTTGGG-SS----S-----------EEEETTEEEETT--GGGS-HHHHHHHHHHHHHHHHHHHHHHSS---SHHHHHHHHHHHHHHHHHTT----HHHHHHHHHHHHHHHHHHHHHHHHHHHHS--

Sequence (204 aa):
MALKKTPPRIKRLQLAKIWISTYTGENIVKGYKKHFALTPLGAIKDLQLLGYEFTEEYVEQVKMSEINKPKKKKLEDDIVKDNNEFEGFYDRNVSTKIKRSKNHELIDGRLLQTNKRISQLKESQKNLIAGWFHEECLAFFNQRLKFPTSEDEKEVILAAVYEKIQGRNIWIPFIEVRKYFLKKQLRLKNRISKSCNSEITENI